Protein 8XY8 (pdb70)

Sequence (360 aa):
ATQDGIQRTVDAAIRPLMAKDGIHGMAVGIVAGGKAYVYNYGVASAETGKPVTRDTLFELGSISKTFTATLASYAQVSGNLSLSDTTGKYLPVLQGSQFGNVKLINLGTHTPGGLPLQVPDEIHDNDELMQYFKAWRPSCVPGACRTYTNPGIGTLGLITAKSMGEDFTPLMEQRMFPALGLKNSYIDVPEARIPDYAQGYKKDGAPIRMAPGVLSAEAYGVKSTAADMTRFMQANMNLLPLDAKLQRAIMQTHTGYFKAGVLTQDLIWEQYAYPVALKTLLAGNSSAMALKATPAVEIKPPLAPRQDVWINKTGSTNGFGAYVAFVPEKQLGIVMLANKNFPNDERVSVAYKILTALAG

Radius of gyration: 19.32 Å; Cα contacts (8 Å, |Δi|>4): 821; chains: 1; bounding box: 51×47×51 Å

Nearest PDB structures (foldseek):
  3ws1-assembly1_A  TM=9.868E-01  e=6.483E-46  Chromohalobacter sp. 560
  3wrt-assembly2_B  TM=9.860E-01  e=6.738E-45  Chromohalobacter sp. 560
  5ggw-assembly1_A  TM=9.717E-01  e=7.685E-43  Escherichia coli
  1fsw-assembly1_B  TM=9.750E-01  e=5.456E-42  Escherichia coli K-12
  6t35-assembly1_A  TM=9.739E-01  e=4.893E-42  Escherichia coli K-12

Foldseek 3Di:
DLLVVLCVLLCVLVVVVCVVQVFQKKWKWKFFPLDIDIDIDHALEPVVRHGQDQQAKFFQFQVLLLLLLLLLLLCCLVVLDPQQAFLCVQPVLQVVAPSRRQGNQLLLQQQRQDDAAEDDPVQFEVVSVSVVSSVDDRPGDRLWWHAHHQVSLLSSQCSSQSSVVHGRQCCRQPPVCVLLPFPNKHLDQDPVSVVSHRWFAASVGDTDDFDDGRSCSSGGRMIGGSVRVSSVQSLLLLNDPGPPSSSSSSQQQQFFFKDFPQWTGGSQKIKHFPPDDLVSQCVCPDVCSHHDTTTIHTDVVTHHRDQRIWIKDWRDDSGKTWIWTARSVRSIIMIMITRYNDDPSSVSVSRNSSRVVSSD

InterPro domains:
  IPR001466 Beta-lactamase-related [PF00144] (37-384)
  IPR001586 Beta-lactamase, class-C active site [PS00336] (85-92)
  IPR012338 Beta-lactamase/transpeptidase-like [G3DSA:3.40.710.10] (28-388)
  IPR012338 Beta-lactamase/transpeptidase-like [SSF56601] (29-385)
  IPR050491 Beta-lactamase AmpC-like [PTHR46825] (18-382)
  IPR058136 Beta-lactamase AmpC [NF033085] (31-385)

Secondary structure (DSSP, 8-state):
-HHHHHHHHHHHHHHHHHHHHT--EEEEEEEETTEEEEEEEEBS-TTT-PBP-TT-BEE-GGGHHHHHHHHHHHHHHTTS--TTSBGGGT-GGGTTSSGGG-BHHHHTTT-SS---SS--TT--SHHHHHHHHHH---SS-TTSEE---HHHHHHHHHHHHHHTTS-HHHHIIIIIHHHHT-SS-BSS--GGGGGGBPPEE-TTS-EE-PPP-TTHHHHT--EE-HHHHHHHHHHTTT-S---HHHHHHHHGGG-EEEEETTEEE-SS-EEEESS--HHHHHHHTSHHHHHS-EE-EEEEEEE---SSEEEEEEEE-SS-EEEEEEEGGGTEEEEEEESS---HHHHHHHHHHHHHHHH-

Solvent-accessible surface area: 14250 Å² total; per-residue (Å²): 114,92,83,92,32,12,69,166,21,0,20,67,14,0,150,74,6,19,89,150,19,45,8,66,0,0,2,0,0,0,0,17,70,18,132,48,20,34,12,56,23,45,39,5,16,46,114,115,36,94,78,9,64,154,66,7,0,1,2,0,0,17,0,0,0,0,0,1,0,0,2,0,4,50,0,62,33,46,66,54,12,42,25,74,24,42,0,2,129,31,9,80,83,0,111,83,18,75,0,0,98,9,98,0,28,12,0,0,0,0,0,0,0,6,15,54,71,102,23,35,125,129,14,138,72,64,105,74,0,14,106,60,0,110,80,22,171,52,96,40,96,66,17,43,8,3,17,26,0,5,0,0,0,0,0,0,0,22,0,0,3,122,23,26,72,64,108,8,31,43,1,0,52,132,131,5,2,76,46,1,24,5,172,34,5,35,16,94,25,57,157,91,39,100,78,40,27,0,28,0,5,85,166,124,43,35,74,45,99,34,76,119,46,23,9,10,14,17,0,51,0,1,14,0,1,3,14,10,0,4,83,1,0,21,4,0,5,82,69,21,131,37,77,58,78,2,44,117,0,1,32,71,0,3,14,0,32,4,95,1,55,70,1,16,0,0,1,0,0,10,3,6,64,40,118,14,56,58,175,46,0,48,49,1,17,34,82,59,22,35,124,131,66,16,110,6,105,88,45,168,113,67,64,66,55,79,89,56,0,4,0,0,4,19,2,40,19,100,1,0,0,1,0,0,0,0,0,4,75,78,62,6,0,0,0,0,0,0,0,41,43,1,77,49,80,38,0,0,38,20,0,54,130,0,3,69,53,44,37,106

B-factor: mean 30.36, std 9.68, range [6.82, 77.45]

Organism: Paraburkholderia xenovorans (strain LB400) (NCBI:txid266265)

Structure (mmCIF, N/CA/C/O backbone):
data_8XY8
#
_entry.id   8XY8
#
_cell.length_a   84.940
_cell.length_b   84.940
_cell.length_c   120.600
_cell.angle_alpha   90.00
_cell.angle_beta   90.00
_cell.angle_gamma   90.00
#
_symmetry.space_group_name_H-M   'P 41 21 2'
#
loop_
_entity.id
_entity.type
_entity.pdbx_description
1 polymer Beta-lactamase
2 water water
#
loop_
_atom_site.group_PDB
_atom_site.id
_atom_site.type_symbol
_atom_site.label_atom_id
_atom_site.label_alt_id
_atom_site.label_comp_id
_atom_site.label_asym_id
_atom_site.label_entity_id
_atom_site.label_seq_id
_atom_site.pdbx_PDB_ins_code
_atom_site.Cartn_x
_atom_site.Cartn_y
_atom_site.Cartn_z
_atom_site.occupancy
_atom_site.B_iso_or_equiv
_atom_site.auth_seq_id
_atom_site.auth_comp_id
_atom_site.auth_asym_id
_atom_site.auth_atom_id
_atom_site.pdbx_PDB_model_num
ATOM 1 N N . ALA A 1 28 ? 14.006 35.506 -1.639 1.00 41.12 3 ALA A N 1
ATOM 2 C CA . ALA A 1 28 ? 13.724 36.954 -1.967 1.00 42.61 3 ALA A CA 1
ATOM 3 C C . ALA A 1 28 ? 12.371 37.088 -2.690 1.00 44.72 3 ALA A C 1
ATOM 4 O O . ALA A 1 28 ? 11.498 37.841 -2.203 1.00 43.09 3 ALA A O 1
ATOM 6 N N . THR A 1 29 ? 12.199 36.398 -3.824 1.00 45.14 4 THR A N 1
ATOM 7 C CA . THR A 1 29 ? 10.881 36.192 -4.486 1.00 43.10 4 THR A CA 1
ATOM 8 C C . THR A 1 29 ? 9.923 35.534 -3.485 1.00 40.67 4 THR A C 1
ATOM 9 O O . THR A 1 29 ? 8.778 35.994 -3.378 1.00 39.22 4 THR A O 1
ATOM 13 N N . GLN A 1 30 ? 10.396 34.478 -2.814 1.00 40.10 5 GLN A N 1
ATOM 14 C CA . GLN A 1 30 ? 9.672 33.699 -1.772 1.00 41.52 5 GLN A CA 1
ATOM 15 C C . GLN A 1 30 ? 9.280 34.614 -0.608 1.00 42.62 5 GLN A C 1
ATOM 16 O O . GLN A 1 30 ? 8.159 34.426 -0.069 1.00 41.38 5 GLN A O 1
ATOM 22 N N . ASP A 1 31 ? 10.172 35.546 -0.240 1.00 41.67 6 ASP A N 1
ATOM 23 C CA . ASP A 1 31 ? 10.016 36.471 0.918 1.00 39.97 6 ASP A CA 1
ATOM 24 C C . ASP A 1 31 ? 8.921 37.502 0.613 1.00 37.88 6 ASP A C 1
ATOM 25 O O . ASP A 1 31 ? 8.106 37.763 1.524 1.00 39.85 6 ASP A O 1
ATOM 30 N N . GLY A 1 32 ? 8.884 38.043 -0.611 1.00 34.45 7 GLY A N 1
ATOM 31 C CA . GLY A 1 32 ? 7.849 38.987 -1.087 1.00 33.09 7 GLY A CA 1
ATOM 32 C C . GLY A 1 32 ? 6.455 38.367 -1.116 1.00 31.67 7 GLY A C 1
ATOM 33 O O . GLY A 1 32 ? 5.510 39.031 -0.664 1.00 36.73 7 GLY A O 1
ATOM 34 N N . ILE A 1 33 ? 6.331 37.138 -1.621 1.00 27.56 8 ILE A N 1
ATOM 35 C CA . ILE A 1 33 ? 5.087 36.311 -1.589 1.00 25.72 8 ILE A CA 1
ATOM 36 C C . ILE A 1 33 ? 4.706 36.006 -0.130 1.00 26.44 8 ILE A C 1
ATOM 37 O O . ILE A 1 33 ? 3.535 36.185 0.236 1.00 24.43 8 ILE A O 1
ATOM 42 N N . GLN A 1 34 ? 5.650 35.563 0.694 1.00 29.38 9 GLN A N 1
ATOM 43 C CA . GLN A 1 34 ? 5.355 35.238 2.112 1.00 31.96 9 GLN A CA 1
ATOM 44 C C . GLN A 1 34 ? 4.698 36.453 2.777 1.00 33.12 9 GLN A C 1
ATOM 45 O O . GLN A 1 34 ? 3.697 36.235 3.485 1.00 33.11 9 GLN A O 1
ATOM 51 N N . ARG A 1 35 ? 5.203 37.670 2.533 1.00 35.61 10 ARG A N 1
ATOM 52 C CA . ARG A 1 35 ? 4.740 38.915 3.223 1.00 40.34 10 ARG A CA 1
ATOM 53 C C . ARG A 1 35 ? 3.253 39.146 2.903 1.00 37.06 10 ARG A C 1
ATOM 54 O O . ARG A 1 35 ? 2.505 39.486 3.827 1.00 39.03 10 ARG A O 1
ATOM 62 N N . THR A 1 36 ? 2.835 38.951 1.649 1.00 35.43 11 THR A N 1
ATOM 63 C CA . THR A 1 36 ? 1.416 39.044 1.213 1.00 33.15 11 THR A CA 1
ATOM 64 C C . THR A 1 36 ? 0.600 37.955 1.913 1.00 30.18 11 THR A C 1
ATOM 65 O O . THR A 1 36 ? -0.425 38.297 2.541 1.00 30.35 11 THR A O 1
ATOM 69 N N . VAL A 1 37 ? 1.045 36.698 1.806 1.00 28.40 12 VAL A N 1
ATOM 70 C CA . VAL A 1 37 ? 0.312 35.498 2.317 1.00 26.78 12 VAL A CA 1
ATOM 71 C C . VAL A 1 37 ? 0.169 35.618 3.837 1.00 25.30 12 VAL A C 1
ATOM 72 O O . VAL A 1 37 ? -0.966 35.531 4.303 1.00 26.93 12 VAL A O 1
ATOM 76 N N . ASP A 1 38 ? 1.242 35.904 4.572 1.00 25.83 13 ASP A N 1
ATOM 77 C CA . ASP A 1 38 ? 1.181 36.128 6.047 1.00 26.61 13 ASP A CA 1
ATOM 78 C C . ASP A 1 38 ? 0.077 37.134 6.377 1.00 26.86 13 ASP A C 1
ATOM 79 O O . ASP A 1 38 ? -0.726 36.842 7.295 1.00 28.39 13 ASP A O 1
ATOM 84 N N . ALA A 1 39 ? 0.023 38.250 5.641 1.00 26.18 14 ALA A N 1
ATOM 85 C CA . ALA A 1 39 ? -0.772 39.453 5.980 1.00 26.56 14 ALA A CA 1
ATOM 86 C C . ALA A 1 39 ? -2.272 39.173 5.834 1.00 27.02 14 ALA A C 1
ATOM 87 O O . ALA A 1 39 ? -3.066 39.882 6.496 1.00 28.94 14 ALA A O 1
ATOM 89 N N . ALA A 1 40 ? -2.651 38.167 5.039 1.00 27.97 15 ALA A N 1
ATOM 90 C CA . ALA A 1 40 ? -4.045 37.659 4.921 1.00 27.28 15 ALA A CA 1
ATOM 91 C C . ALA A 1 40 ? -4.311 36.567 5.971 1.00 26.50 15 ALA A C 1
ATOM 92 O O . ALA A 1 40 ? -5.416 36.547 6.558 1.00 26.29 15 ALA A O 1
ATOM 94 N N . ILE A 1 41 ? -3.345 35.677 6.200 1.00 26.24 16 ILE A N 1
ATOM 95 C CA . ILE A 1 41 ? -3.583 34.389 6.916 1.00 26.53 16 ILE A CA 1
ATOM 96 C C . ILE A 1 41 ? -3.541 34.599 8.433 1.00 27.87 16 ILE A C 1
ATOM 97 O O . ILE A 1 41 ? -4.444 34.086 9.103 1.00 29.95 16 ILE A O 1
ATOM 102 N N . ARG A 1 42 ? -2.530 35.276 8.974 1.00 29.80 17 ARG A N 1
ATOM 103 C CA . ARG A 1 42 ? -2.427 35.437 10.450 1.00 32.08 17 ARG A CA 1
ATOM 104 C C . ARG A 1 42 ? -3.757 35.976 10.956 1.00 30.47 17 ARG A C 1
ATOM 105 O O . ARG A 1 42 ? -4.344 35.369 11.852 1.00 34.16 17 ARG A O 1
ATOM 113 N N . PRO A 1 43 ? -4.282 37.092 10.389 1.00 29.58 18 PRO A N 1
ATOM 114 C CA . PRO A 1 43 ? -5.519 37.705 10.884 1.00 29.51 18 PRO A CA 1
ATOM 115 C C . PRO A 1 43 ? -6.744 36.783 10.760 1.00 29.38 18 PRO A C 1
ATOM 116 O O . PRO A 1 43 ? -7.504 36.714 11.699 1.00 30.93 18 PRO A O 1
ATOM 120 N N . LEU A 1 44 ? -6.876 36.078 9.630 1.00 27.57 19 LEU A N 1
ATOM 121 C CA . LEU A 1 44 ? -7.927 35.057 9.368 1.00 25.78 19 LEU A CA 1
ATOM 122 C C . LEU A 1 44 ? -7.955 34.011 10.487 1.00 26.43 19 LEU A C 1
ATOM 123 O O . LEU A 1 44 ? -9.061 33.696 10.998 1.00 26.46 19 LEU A O 1
ATOM 128 N N . MET A 1 45 ? -6.792 33.465 10.835 1.00 26.78 20 MET A N 1
ATOM 129 C CA . MET A 1 45 ? -6.682 32.391 11.858 1.00 28.20 20 MET A CA 1
ATOM 130 C C . MET A 1 45 ? -7.002 32.958 13.247 1.00 28.72 20 MET A C 1
ATOM 131 O O . MET A 1 45 ? -7.726 32.286 13.986 1.00 28.42 20 MET A O 1
ATOM 136 N N . ALA A 1 46 ? -6.494 34.145 13.585 1.00 31.11 21 ALA A N 1
ATOM 137 C CA . ALA A 1 46 ? -6.783 34.823 14.872 1.00 33.27 21 ALA A CA 1
ATOM 138 C C . ALA A 1 46 ? -8.302 35.030 14.993 1.00 33.96 21 ALA A C 1
ATOM 139 O O . ALA A 1 46 ? -8.871 34.684 16.053 1.00 35.75 21 ALA A O 1
ATOM 141 N N . LYS A 1 47 ? -8.942 35.499 13.916 1.00 34.52 22 LYS A N 1
ATOM 142 C CA . LYS A 1 47 ? -10.380 35.878 13.892 1.00 34.37 22 LYS A CA 1
ATOM 143 C C . LYS A 1 47 ? -11.265 34.641 14.053 1.00 33.74 22 LYS A C 1
ATOM 144 O O . LYS A 1 47 ? -12.258 34.739 14.787 1.00 36.46 22 LYS A O 1
ATOM 150 N N . ASP A 1 48 ? -10.950 33.542 13.365 1.00 30.95 23 ASP A N 1
ATOM 151 C CA . ASP A 1 48 ? -11.834 32.349 13.315 1.00 30.80 23 ASP A CA 1
ATOM 152 C C . ASP A 1 48 ? -11.341 31.263 14.278 1.00 31.16 23 ASP A C 1
ATOM 153 O O . ASP A 1 48 ? -11.981 30.197 14.308 1.00 34.45 23 ASP A O 1
ATOM 158 N N . GLY A 1 49 ? -10.273 31.517 15.048 1.00 29.78 24 GLY A N 1
ATOM 159 C CA . GLY A 1 49 ? -9.636 30.509 15.922 1.00 27.52 24 GLY A CA 1
ATOM 160 C C . GLY A 1 49 ? -9.349 29.212 15.180 1.00 24.69 24 GLY A C 1
ATOM 161 O O . GLY A 1 49 ? -9.768 28.156 15.678 1.00 21.86 24 GLY A O 1
ATOM 162 N N . ILE A 1 50 ? -8.703 29.309 14.007 1.00 23.92 25 ILE A N 1
ATOM 163 C CA . ILE A 1 50 ? -8.151 28.165 13.213 1.00 23.65 25 ILE A CA 1
ATOM 164 C C . ILE A 1 50 ? -6.787 27.820 13.825 1.00 23.78 25 ILE A C 1
ATOM 165 O O . ILE A 1 50 ? -5.946 28.723 13.928 1.00 23.45 25 ILE A O 1
ATOM 170 N N . HIS A 1 51 ? -6.576 26.567 14.225 1.00 23.88 26 HIS A N 1
ATOM 171 C CA . HIS A 1 51 ? -5.348 26.131 14.937 1.00 23.87 26 HIS A CA 1
ATOM 172 C C . HIS A 1 51 ? -4.168 26.057 13.965 1.00 23.36 26 HIS A C 1
ATOM 173 O O . HIS A 1 51 ? -3.079 26.573 14.304 1.00 23.82 26 HIS A O 1
ATOM 180 N N . GLY A 1 52 ? -4.390 25.467 12.790 1.00 22.42 27 GLY A N 1
ATOM 181 C CA . GLY A 1 52 ? -3.330 25.188 11.809 1.00 21.52 27 GLY A CA 1
ATOM 182 C C . GLY A 1 52 ? -3.804 25.389 10.390 1.00 20.78 27 GLY A C 1
ATOM 183 O O . GLY A 1 52 ? -4.930 24.992 10.050 1.00 19.79 27 GLY A O 1
ATOM 184 N N . MET A 1 53 ? -2.952 25.978 9.571 1.00 22.24 28 MET A N 1
ATOM 185 C CA . MET A 1 53 ? -3.204 26.139 8.124 1.00 22.95 28 MET A CA 1
ATOM 186 C C . MET A 1 53 ? -1.910 25.812 7.400 1.00 23.34 28 MET A C 1
ATOM 187 O O . MET A 1 53 ? -0.833 26.107 7.960 1.00 25.41 28 MET A O 1
ATOM 192 N N . ALA A 1 54 ? -2.034 25.187 6.233 1.00 22.95 29 ALA A N 1
ATOM 193 C CA . ALA A 1 54 ? -0.968 25.033 5.224 1.00 22.16 29 ALA A CA 1
ATOM 194 C C . ALA A 1 54 ? -1.456 25.705 3.941 1.00 22.03 29 ALA A C 1
ATOM 195 O O . ALA A 1 54 ? -2.550 25.342 3.436 1.00 20.51 29 ALA A O 1
ATOM 197 N N . VAL A 1 55 ? -0.697 26.672 3.444 1.00 21.27 30 VAL A N 1
ATOM 198 C CA . VAL A 1 55 ? -1.083 27.429 2.227 1.00 21.46 30 VAL A CA 1
ATOM 199 C C . VAL A 1 55 ? -0.029 27.161 1.158 1.00 22.72 30 VAL A C 1
ATOM 200 O O . VAL A 1 55 ? 1.143 27.468 1.411 1.00 23.55 30 VAL A O 1
ATOM 204 N N . GLY A 1 56 ? -0.445 26.558 0.040 1.00 23.96 31 GLY A N 1
ATOM 205 C CA . GLY A 1 56 ? 0.369 26.366 -1.173 1.00 23.76 31 GLY A CA 1
ATOM 206 C C . GLY A 1 56 ? 0.117 27.469 -2.185 1.00 23.88 31 GLY A C 1
ATOM 207 O O . GLY A 1 56 ? -1.050 27.697 -2.569 1.00 22.31 31 GLY A O 1
ATOM 208 N N . ILE A 1 57 ? 1.179 28.148 -2.594 1.00 25.02 32 ILE A N 1
ATOM 209 C CA . ILE A 1 57 ? 1.137 29.175 -3.670 1.00 25.50 32 ILE A CA 1
ATOM 210 C C . ILE A 1 57 ? 1.905 28.629 -4.869 1.00 25.58 32 ILE A C 1
ATOM 211 O O . ILE A 1 57 ? 2.979 28.020 -4.656 1.00 27.35 32 ILE A O 1
ATOM 216 N N . VAL A 1 58 ? 1.363 28.837 -6.066 1.00 23.45 33 VAL A N 1
ATOM 217 C CA . VAL A 1 58 ? 2.103 28.715 -7.346 1.00 23.07 33 VAL A CA 1
ATOM 218 C C . VAL A 1 58 ? 2.187 30.119 -7.941 1.00 22.86 33 VAL A C 1
ATOM 219 O O . VAL A 1 58 ? 1.132 30.745 -8.119 1.00 21.21 33 VAL A O 1
ATOM 223 N N . ALA A 1 59 ? 3.408 30.607 -8.166 1.00 23.54 34 ALA A N 1
ATOM 224 C CA . ALA A 1 59 ? 3.692 31.947 -8.726 1.00 24.09 34 ALA A CA 1
ATOM 225 C C . ALA A 1 59 ? 4.864 31.798 -9.688 1.00 24.59 34 ALA A C 1
ATOM 226 O O . ALA A 1 59 ? 5.871 31.187 -9.296 1.00 25.01 34 ALA A O 1
ATOM 228 N N . GLY A 1 60 ? 4.702 32.292 -10.917 1.00 25.24 35 GLY A N 1
ATOM 229 C CA . GLY A 1 60 ? 5.634 32.041 -12.029 1.00 24.11 35 GLY A CA 1
ATOM 230 C C . GLY A 1 60 ? 5.904 30.563 -12.190 1.00 24.13 35 GLY A C 1
ATOM 231 O O . GLY A 1 60 ? 7.034 30.227 -12.566 1.00 25.58 35 GLY A O 1
ATOM 232 N N . GLY A 1 61 ? 4.904 29.725 -11.893 1.00 24.92 36 GLY A N 1
ATOM 233 C CA . GLY A 1 61 ? 4.941 28.255 -12.031 1.00 25.66 36 GLY A CA 1
ATOM 234 C C . GLY A 1 61 ? 5.674 27.548 -10.899 1.00 27.29 36 GLY A C 1
ATOM 235 O O . GLY A 1 61 ? 5.632 26.304 -10.893 1.00 26.91 36 GLY A O 1
ATOM 236 N N . LYS A 1 62 ? 6.346 28.279 -9.994 1.00 29.19 37 LYS A N 1
ATOM 237 C CA . LYS A 1 62 ? 7.094 27.688 -8.845 1.00 31.79 37 LYS A CA 1
ATOM 238 C C . LYS A 1 62 ? 6.128 27.417 -7.689 1.00 27.73 37 LYS A C 1
ATOM 239 O O . LYS A 1 62 ? 5.171 28.175 -7.518 1.00 25.87 37 LYS A O 1
ATOM 245 N N . ALA A 1 63 ? 6.394 26.360 -6.930 1.00 25.44 38 ALA A N 1
ATOM 246 C CA . ALA A 1 63 ? 5.656 25.990 -5.705 1.00 24.06 38 ALA A CA 1
ATOM 247 C C . ALA A 1 63 ? 6.341 26.614 -4.484 1.00 23.35 38 ALA A C 1
ATOM 248 O O . ALA A 1 63 ? 7.551 26.365 -4.256 1.00 21.74 38 ALA A O 1
ATOM 250 N N . TYR A 1 64 ? 5.597 27.405 -3.725 1.00 21.79 39 TYR A N 1
ATOM 251 C CA . TYR A 1 64 ? 5.994 27.829 -2.365 1.00 22.67 39 TYR A CA 1
ATOM 252 C C . TYR A 1 64 ? 4.921 27.318 -1.426 1.00 22.03 39 TYR A C 1
ATOM 253 O O . TYR A 1 64 ? 3.757 27.257 -1.851 1.00 25.53 39 TYR A O 1
ATOM 262 N N . VAL A 1 65 ? 5.316 26.961 -0.213 1.00 20.62 40 VAL A N 1
ATOM 263 C CA . VAL A 1 65 ? 4.416 26.424 0.839 1.00 19.46 40 VAL A CA 1
ATOM 264 C C . VAL A 1 65 ? 4.704 27.189 2.119 1.00 19.54 40 VAL A C 1
ATOM 265 O O . VAL A 1 65 ? 5.884 27.297 2.477 1.00 18.96 40 VAL A O 1
ATOM 269 N N . TYR A 1 66 ? 3.652 27.688 2.761 1.00 20.56 41 TYR A N 1
ATOM 270 C CA . TYR A 1 66 ? 3.715 28.485 4.011 1.00 21.30 41 TYR A CA 1
ATOM 271 C C . TYR A 1 66 ? 2.841 27.784 5.040 1.00 20.71 41 TYR A C 1
ATOM 272 O O . TYR A 1 66 ? 1.673 27.505 4.728 1.00 22.16 41 TYR A O 1
ATOM 281 N N . ASN A 1 67 ? 3.406 27.477 6.200 1.00 21.03 42 ASN A N 1
ATOM 282 C CA . ASN A 1 67 ? 2.705 26.744 7.287 1.00 21.87 42 ASN A CA 1
ATOM 283 C C . ASN A 1 67 ? 2.511 27.687 8.472 1.00 21.31 42 ASN A C 1
ATOM 284 O O . ASN A 1 67 ? 3.426 28.495 8.747 1.00 19.56 42 ASN A O 1
ATOM 289 N N . TYR A 1 68 ? 1.374 27.531 9.158 1.00 22.10 43 TYR A N 1
ATOM 290 C CA . TYR A 1 68 ? 0.912 28.371 10.294 1.00 21.39 43 TYR A CA 1
ATOM 291 C C . TYR A 1 68 ? 0.351 27.496 11.425 1.00 20.21 43 TYR A C 1
ATOM 292 O O . TYR A 1 68 ? -0.348 26.511 11.135 1.00 19.03 43 TYR A O 1
ATOM 301 N N . GLY A 1 69 ? 0.646 27.863 12.676 1.00 19.69 44 GLY A N 1
ATOM 302 C CA . GLY A 1 69 ? 0.026 27.292 13.887 1.00 20.24 44 GLY A CA 1
ATOM 303 C C . GLY A 1 69 ? 0.286 25.802 14.047 1.00 21.23 44 GLY A C 1
ATOM 304 O O . GLY A 1 69 ? 1.360 25.333 13.601 1.00 20.81 44 GLY A O 1
ATOM 305 N N . VAL A 1 70 ? -0.670 25.079 14.645 1.00 21.23 45 VAL A N 1
ATOM 306 C CA . VAL A 1 70 ? -0.474 23.694 15.177 1.00 21.80 45 VAL A CA 1
ATOM 307 C C . VAL A 1 70 ? -1.417 22.727 14.457 1.00 22.31 45 VAL A C 1
ATOM 308 O O . VAL A 1 70 ? -2.582 23.095 14.235 1.00 20.89 45 VAL A O 1
ATOM 312 N N . ALA A 1 71 ? -0.898 21.547 14.098 1.00 22.71 46 ALA A N 1
ATOM 313 C CA . ALA A 1 71 ? -1.659 20.377 13.610 1.00 22.72 46 ALA A CA 1
ATOM 314 C C . ALA A 1 71 ? -2.671 19.927 14.673 1.00 23.47 46 ALA A C 1
ATOM 315 O O . ALA A 1 71 ? -3.769 19.470 14.295 1.00 21.11 46 ALA A O 1
ATOM 317 N N . SER A 1 72 ? -2.287 20.037 15.949 1.00 24.73 47 SER A N 1
ATOM 318 C CA . SER A 1 72 ? -3.062 19.607 17.138 1.00 25.12 47 SER A CA 1
ATOM 319 C C . SER A 1 72 ? -2.840 20.627 18.248 1.00 25.64 47 SER A C 1
ATOM 320 O O . SER A 1 72 ? -1.674 20.821 18.621 1.00 28.29 47 SER A O 1
ATOM 323 N N . ALA A 1 73 ? -3.901 21.230 18.780 1.00 26.41 48 ALA A N 1
ATOM 324 C CA . ALA A 1 73 ? -3.808 22.209 19.893 1.00 28.10 48 ALA A CA 1
ATOM 325 C C . ALA A 1 73 ? -3.422 21.490 21.198 1.00 29.21 48 ALA A C 1
ATOM 326 O O . ALA A 1 73 ? -2.791 22.142 22.056 1.00 29.46 48 ALA A O 1
ATOM 328 N N . GLU A 1 74 ? -3.771 20.203 21.321 1.00 29.08 49 GLU A N 1
ATOM 329 C CA . GLU A 1 74 ? -3.657 19.402 22.568 1.00 31.61 49 GLU A CA 1
ATOM 330 C C . GLU A 1 74 ? -2.173 19.119 22.839 1.00 31.20 49 GLU A C 1
ATOM 331 O O . GLU A 1 74 ? -1.760 19.258 24.017 1.00 30.24 49 GLU A O 1
ATOM 337 N N . THR A 1 75 ? -1.395 18.787 21.797 1.00 29.94 50 THR A N 1
ATOM 338 C CA . THR A 1 75 ? 0.058 18.451 21.906 1.00 30.33 50 THR A CA 1
ATOM 339 C C . THR A 1 75 ? 0.969 19.609 21.462 1.00 28.77 50 THR A C 1
ATOM 340 O O . THR A 1 75 ? 2.121 19.654 21.936 1.00 29.35 50 THR A O 1
ATOM 344 N N . GLY A 1 76 ? 0.499 20.495 20.584 1.00 26.52 51 GLY A N 1
ATOM 345 C CA . GLY A 1 76 ? 1.306 21.594 20.030 1.00 25.68 51 GLY A CA 1
ATOM 346 C C . GLY A 1 76 ? 2.161 21.130 18.862 1.00 24.94 51 GLY A C 1
ATOM 347 O O . GLY A 1 76 ? 3.124 21.843 18.515 1.00 23.49 51 GLY A O 1
ATOM 348 N N . LYS A 1 77 ? 1.846 19.985 18.258 1.00 23.86 52 LYS A N 1
ATOM 349 C CA . LYS A 1 77 ? 2.586 19.568 17.046 1.00 27.81 52 LYS A CA 1
ATOM 350 C C . LYS A 1 77 ? 2.361 20.664 16.001 1.00 25.24 52 LYS A C 1
ATOM 351 O O . LYS A 1 77 ? 1.228 21.019 15.688 1.00 23.86 52 LYS A O 1
ATOM 357 N N . PRO A 1 78 ? 3.426 21.310 15.492 1.00 24.65 53 PRO A N 1
ATOM 358 C CA . PRO A 1 78 ? 3.256 22.347 14.480 1.00 26.03 53 PRO A CA 1
ATOM 359 C C . PRO A 1 78 ? 2.838 21.747 13.129 1.00 25.50 53 PRO A C 1
ATOM 360 O O . PRO A 1 78 ? 3.095 20.593 12.870 1.00 23.95 53 PRO A O 1
ATOM 364 N N . VAL A 1 79 ? 2.193 22.560 12.299 1.00 26.67 54 VAL A N 1
ATOM 365 C CA . VAL A 1 79 ? 1.907 22.205 10.882 1.00 27.10 54 VAL A CA 1
ATOM 366 C C . VAL A 1 79 ? 3.254 22.197 10.165 1.00 28.60 54 VAL A C 1
ATOM 367 O O . VAL A 1 79 ? 3.974 23.209 10.262 1.00 29.58 54 VAL A O 1
ATOM 371 N N . THR A 1 80 ? 3.596 21.090 9.513 1.00 30.22 55 THR A N 1
ATOM 372 C CA . THR A 1 80 ? 4.863 20.955 8.751 1.00 32.64 55 THR A CA 1
ATOM 373 C C . THR A 1 80 ? 4.575 20.544 7.312 1.00 31.71 55 THR A C 1
ATOM 374 O O . THR A 1 80 ? 3.401 20.305 6.976 1.00 29.31 55 THR A O 1
ATOM 378 N N . ARG A 1 81 ? 5.647 20.445 6.531 1.00 36.00 56 ARG A N 1
ATOM 379 C CA . ARG A 1 81 ? 5.653 19.996 5.119 1.00 39.98 56 ARG A CA 1
ATOM 380 C C . ARG A 1 81 ? 4.823 18.718 4.985 1.00 37.66 56 ARG A C 1
ATOM 381 O O . ARG A 1 81 ? 4.192 18.560 3.934 1.00 33.99 56 ARG A O 1
ATOM 389 N N . ASP A 1 82 ? 4.812 17.859 6.015 1.00 37.96 57 ASP A N 1
ATOM 390 C CA . ASP A 1 82 ? 4.269 16.474 5.937 1.00 36.69 57 ASP A CA 1
ATOM 391 C C . ASP A 1 82 ? 2.872 16.370 6.569 1.00 33.68 57 ASP A C 1
ATOM 392 O O . ASP A 1 82 ? 2.339 15.247 6.603 1.00 34.18 57 ASP A O 1
ATOM 397 N N . THR A 1 83 ? 2.278 17.479 7.016 1.00 30.67 58 THR A N 1
ATOM 398 C CA . THR A 1 83 ? 0.963 17.497 7.720 1.00 32.00 58 THR A CA 1
ATOM 399 C C . THR A 1 83 ? -0.192 17.291 6.721 1.00 31.11 58 THR A C 1
ATOM 400 O O . THR A 1 83 ? -0.278 18.024 5.718 1.00 29.15 58 THR A O 1
ATOM 404 N N . LEU A 1 84 ? -1.057 16.325 7.023 1.00 31.23 59 LEU A N 1
ATOM 405 C CA . LEU A 1 84 ? -2.205 15.895 6.187 1.00 30.94 59 LEU A CA 1
ATOM 406 C C . LEU A 1 84 ? -3.453 16.617 6.684 1.00 27.27 59 LEU A C 1
ATOM 407 O O . LEU A 1 84 ? -3.676 16.620 7.895 1.00 25.95 59 LEU A O 1
ATOM 412 N N . PHE A 1 85 ? -4.188 17.235 5.759 1.00 25.44 60 PHE A N 1
ATOM 413 C CA . PHE A 1 85 ? -5.509 17.875 5.969 1.00 24.12 60 PHE A CA 1
ATOM 414 C C . PHE A 1 85 ? -6.518 17.106 5.115 1.00 24.03 60 PHE A C 1
ATOM 415 O O . PHE A 1 85 ? -6.120 16.569 4.066 1.00 26.16 60 PHE A O 1
ATOM 423 N N . GLU A 1 86 ? -7.774 17.053 5.554 1.00 23.59 61 GLU A N 1
ATOM 424 C CA . GLU A 1 86 ? -8.909 16.494 4.770 1.00 23.54 61 GLU A CA 1
ATOM 425 C C . GLU A 1 86 ? -9.284 17.477 3.656 1.00 23.50 61 GLU A C 1
ATOM 426 O O . GLU A 1 86 ? -9.531 18.656 3.966 1.00 24.41 61 GLU A O 1
ATOM 432 N N . LEU A 1 87 ? -9.297 17.014 2.404 1.00 23.36 62 LEU A N 1
ATOM 433 C CA . LEU A 1 87 ? -9.601 17.861 1.217 1.00 22.79 62 LEU A CA 1
ATOM 434 C C . LEU A 1 87 ? -11.109 18.084 1.067 1.00 22.45 62 LEU A C 1
ATOM 435 O O . LEU A 1 87 ? -11.478 18.999 0.323 1.00 23.79 62 LEU A O 1
ATOM 440 N N . GLY A 1 88 ? -11.948 17.275 1.714 1.00 22.59 63 GLY A N 1
ATOM 441 C CA . GLY A 1 88 ? -13.413 17.274 1.489 1.00 22.60 63 GLY A CA 1
ATOM 442 C C . GLY A 1 88 ? -13.755 17.095 0.014 1.00 21.13 63 GLY A C 1
ATOM 443 O O . GLY A 1 88 ? -13.197 16.211 -0.625 1.00 20.28 63 GLY A O 1
ATOM 444 N N . SER A 1 89 ? -14.622 17.942 -0.529 1.00 22.11 64 SER A N 1
ATOM 445 C CA . SER A 1 89 ? -15.157 17.809 -1.907 1.00 22.45 64 SER A CA 1
ATOM 446 C C . SER A 1 89 ? -14.082 18.103 -2.959 1.00 21.81 64 SER A C 1
ATOM 447 O O . SER A 1 89 ? -14.335 17.836 -4.143 1.00 22.40 64 SER A O 1
ATOM 450 N N . ILE A 1 90 ? -12.898 18.552 -2.560 1.00 21.21 65 ILE A N 1
ATOM 451 C CA . ILE A 1 90 ? -11.778 18.730 -3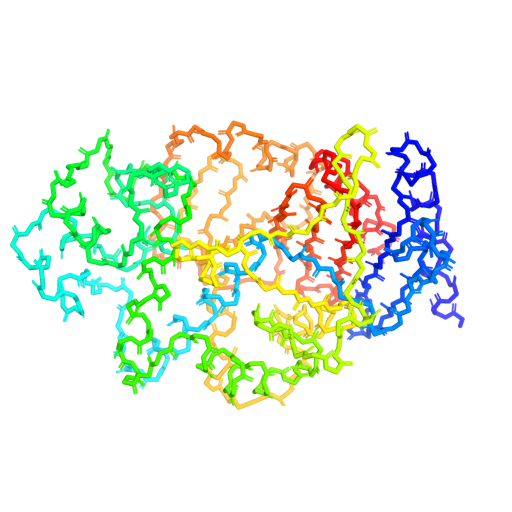.527 1.00 21.32 65 ILE A CA 1
ATOM 452 C C . ILE A 1 90 ? -11.385 17.333 -4.052 1.00 21.42 65 ILE A C 1
ATOM 453 O O . ILE A 1 90 ? -10.925 17.222 -5.211 1.00 20.69 65 ILE A O 1
ATOM 458 N N . SER A 1 91 ? -11.673 16.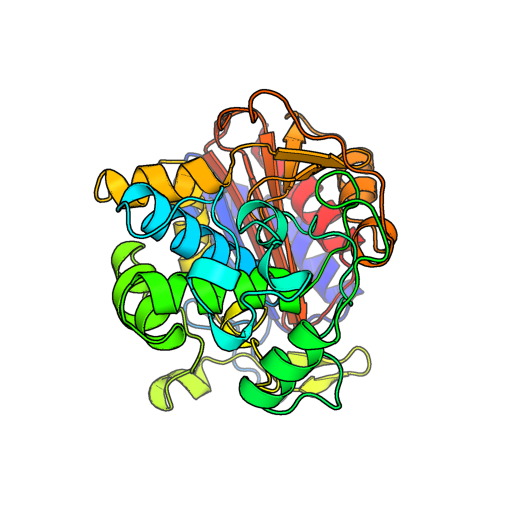282 -3.282 1.00 21.70 66 SER A N 1
ATOM 459 C CA . SER A 1 91 ? -11.471 14.868 -3.687 1.00 21.61 66 SER A CA 1
ATOM 460 C C . SER A 1 91 ? -12.117 14.633 -5.057 1.00 22.06 66 SER A C 1
ATOM 461 O O . SER A 1 91 ? -11.572 13.851 -5.856 1.00 24.09 66 SER A O 1
ATOM 464 N N . LYS A 1 92 ? -13.232 15.309 -5.329 1.00 22.74 67 LYS A N 1
ATOM 465 C CA . LYS A 1 92 ? -14.030 15.138 -6.575 1.00 22.24 67 LYS A CA 1
ATOM 466 C C . LYS A 1 92 ? -13.197 15.490 -7.814 1.00 20.89 67 LYS A C 1
ATOM 467 O O . LYS A 1 92 ? -13.455 14.886 -8.869 1.00 20.35 67 LYS A O 1
ATOM 473 N N . THR A 1 93 ? -12.224 16.396 -7.695 1.00 20.11 68 THR A N 1
ATOM 474 C CA . THR A 1 93 ? -11.336 16.787 -8.817 1.00 20.50 68 THR A CA 1
ATOM 475 C C . THR A 1 93 ? -10.427 15.609 -9.173 1.00 20.39 68 THR A C 1
ATOM 476 O O . THR A 1 93 ? -10.103 15.470 -10.363 1.00 20.35 68 THR A O 1
ATOM 480 N N . PHE A 1 94 ? -10.026 14.806 -8.184 1.00 20.17 69 PHE A N 1
ATOM 481 C CA . PHE A 1 94 ? -9.242 13.564 -8.406 1.00 20.30 69 PHE A CA 1
ATOM 482 C C . PHE A 1 94 ? -10.123 12.541 -9.123 1.00 20.37 69 PHE A C 1
ATOM 483 O O . PHE A 1 94 ? -9.670 11.936 -10.110 1.00 20.93 69 PHE A O 1
ATOM 491 N N . THR A 1 95 ? -11.357 12.372 -8.653 1.00 21.34 70 THR A N 1
ATOM 492 C CA . THR A 1 95 ? -12.377 11.494 -9.287 1.00 22.05 70 THR A CA 1
ATOM 493 C C . THR A 1 95 ? -12.579 11.970 -10.734 1.00 22.94 70 THR A C 1
ATOM 494 O O . THR A 1 95 ? -12.463 11.142 -11.664 1.00 24.74 70 THR A O 1
ATOM 498 N N . ALA A 1 96 ? -12.838 13.263 -10.931 1.00 22.51 71 ALA A N 1
ATOM 499 C CA . ALA A 1 96 ? -13.054 13.860 -12.266 1.00 22.61 71 ALA A CA 1
ATOM 500 C C . ALA A 1 96 ? -11.843 13.552 -13.153 1.00 23.66 71 ALA A C 1
ATOM 501 O O . ALA A 1 96 ? -12.045 13.212 -14.331 1.00 24.41 71 ALA A O 1
ATOM 503 N N . THR A 1 97 ? -10.632 13.628 -12.590 1.00 23.77 72 THR A N 1
ATOM 504 C CA . THR A 1 97 ? -9.355 13.411 -13.314 1.00 23.58 72 THR A CA 1
ATOM 505 C C . THR A 1 97 ? -9.304 11.941 -13.767 1.00 24.30 72 THR A C 1
ATOM 506 O O . THR A 1 97 ? -8.944 11.670 -14.931 1.00 24.07 72 THR A O 1
ATOM 510 N N . LEU A 1 98 ? -9.699 11.016 -12.893 1.00 24.03 73 LEU A N 1
ATOM 511 C CA . LEU A 1 98 ? -9.640 9.559 -13.172 1.00 23.83 73 LEU A CA 1
ATOM 512 C C . LEU A 1 98 ? -10.634 9.187 -14.280 1.00 24.39 73 LEU A C 1
ATOM 513 O O . LEU A 1 98 ? -10.263 8.387 -15.151 1.00 23.95 73 LEU A O 1
ATOM 518 N N . ALA A 1 99 ? -11.858 9.726 -14.230 1.00 25.88 74 ALA A N 1
ATOM 519 C CA . ALA A 1 99 ? -12.897 9.543 -15.270 1.00 26.05 74 ALA A CA 1
ATOM 520 C C . ALA A 1 99 ? -12.358 10.078 -16.598 1.00 25.88 74 ALA A C 1
ATOM 521 O O . ALA A 1 99 ? -12.455 9.359 -17.602 1.00 24.88 74 ALA A O 1
ATOM 523 N N . SER A 1 100 ? -11.777 11.279 -16.579 1.00 26.64 75 SER A N 1
ATOM 524 C CA . SER A 1 100 ? -11.189 11.935 -17.773 1.00 27.76 75 SER A CA 1
ATOM 525 C C . SER A 1 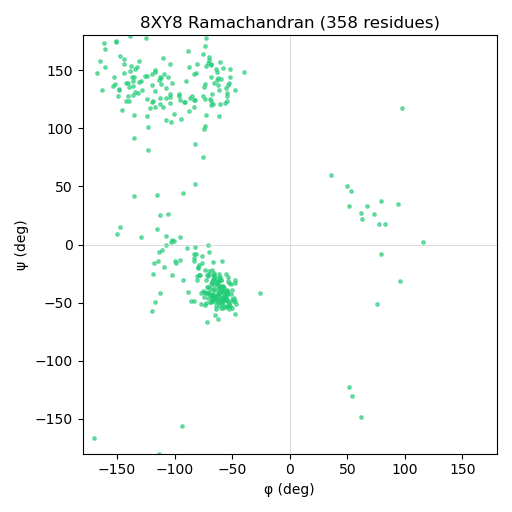100 ? -10.124 11.012 -18.374 1.00 30.16 75 SER A C 1
ATOM 526 O O . SER A 1 100 ? -10.139 10.819 -19.602 1.00 31.72 75 SER A O 1
ATOM 529 N N . TYR A 1 101 ? -9.244 10.454 -17.537 1.00 31.39 76 TYR A N 1
ATOM 530 C CA . TYR A 1 101 ? -8.159 9.532 -17.964 1.00 33.58 76 TYR A CA 1
ATOM 531 C C . TYR A 1 101 ? -8.762 8.310 -18.671 1.00 32.61 76 TYR A C 1
ATOM 532 O O . TYR A 1 101 ? -8.292 7.976 -19.777 1.00 31.45 76 TYR A O 1
ATOM 541 N N . ALA A 1 102 ? -9.764 7.674 -18.053 1.00 29.28 77 ALA A N 1
ATOM 542 C CA . ALA A 1 102 ? -10.465 6.489 -18.600 1.00 27.87 77 ALA A CA 1
ATOM 543 C C . ALA A 1 102 ? -11.102 6.843 -19.950 1.00 27.21 77 ALA A C 1
ATOM 544 O O . ALA A 1 102 ? -11.204 5.959 -20.786 1.00 25.81 77 ALA A O 1
ATOM 546 N N . GLN A 1 103 ? -11.513 8.094 -20.151 1.00 28.34 78 GLN A N 1
ATOM 547 C CA . GLN A 1 103 ? -12.120 8.567 -21.416 1.00 30.88 78 GLN A CA 1
ATOM 548 C C . GLN A 1 103 ? -11.030 8.570 -22.496 1.00 32.96 78 GLN A C 1
ATOM 549 O O . GLN A 1 103 ? -11.254 7.963 -23.577 1.00 31.62 78 GLN A O 1
ATOM 555 N N . VAL A 1 104 ? -9.876 9.168 -22.173 1.00 34.42 79 VAL A N 1
ATOM 556 C CA . VAL A 1 104 ? -8.716 9.410 -23.089 1.00 35.21 79 VAL A CA 1
ATOM 557 C C . VAL A 1 104 ? -8.090 8.070 -23.491 1.00 36.13 79 VAL A C 1
ATOM 558 O O . VAL A 1 104 ? -7.534 7.988 -24.606 1.00 37.65 79 VAL A O 1
ATOM 562 N N . SER A 1 105 ? -8.190 7.072 -22.605 1.00 36.68 80 SER A N 1
ATOM 563 C CA . SER A 1 105 ? -7.672 5.687 -22.755 1.00 36.75 80 SER A CA 1
ATOM 564 C C . SER A 1 105 ? -8.653 4.812 -23.557 1.00 36.95 80 SER A C 1
ATOM 565 O O . SER A 1 105 ? -8.257 3.682 -23.937 1.00 35.63 80 SER A O 1
ATOM 568 N N . GLY A 1 106 ? -9.882 5.298 -23.795 1.00 36.95 81 GLY A N 1
ATOM 569 C CA . GLY A 1 106 ? -10.949 4.559 -24.500 1.00 35.62 81 GLY A CA 1
ATOM 570 C C . GLY A 1 106 ? -11.544 3.451 -23.642 1.00 36.16 81 GLY A C 1
ATOM 571 O O . GLY A 1 106 ? -12.047 2.475 -24.220 1.00 38.99 81 GLY A O 1
ATOM 572 N N . ASN A 1 107 ? -11.481 3.585 -22.313 1.00 34.93 82 ASN A N 1
ATOM 573 C CA . ASN A 1 107 ? -12.116 2.663 -21.333 1.00 34.86 82 ASN A CA 1
ATOM 574 C C . ASN A 1 107 ? -13.612 2.962 -21.238 1.00 35.56 82 ASN A C 1
ATOM 575 O O . ASN A 1 107 ? -14.379 2.051 -20.840 1.00 32.72 82 ASN A O 1
ATOM 580 N N . LEU A 1 108 ? -13.988 4.213 -21.538 1.00 36.93 83 LEU A N 1
ATOM 581 C CA . LEU A 1 108 ? -15.388 4.712 -21.532 1.00 34.63 83 LEU A CA 1
ATOM 582 C C . LEU A 1 108 ? -15.484 5.990 -22.365 1.00 32.36 83 LEU A C 1
ATOM 583 O O . LEU A 1 108 ? -14.446 6.534 -22.767 1.00 32.42 83 LEU A O 1
ATOM 588 N N . SER A 1 109 ? -16.717 6.400 -22.643 1.00 31.83 84 SER A N 1
ATOM 589 C CA . SER A 1 109 ? -17.107 7.737 -23.157 1.00 31.11 84 SER A CA 1
ATOM 590 C C . SER A 1 109 ? -18.008 8.415 -22.110 1.00 29.37 84 SER A C 1
ATOM 591 O O . SER A 1 109 ? -18.738 7.689 -21.394 1.00 26.99 84 SER A O 1
ATOM 594 N N . LEU A 1 110 ? -17.970 9.744 -21.999 1.00 28.41 85 LEU A N 1
ATOM 595 C CA . LEU A 1 110 ? -18.860 10.477 -21.055 1.00 29.27 85 LEU A CA 1
ATOM 596 C C . LEU A 1 110 ? -20.293 10.547 -21.612 1.00 29.09 85 LEU A C 1
ATOM 597 O O . LEU A 1 110 ? -21.193 10.865 -20.825 1.00 30.64 85 LEU A O 1
ATOM 602 N N . SER A 1 111 ? -20.507 10.163 -22.881 1.00 29.64 86 SER A N 1
ATOM 603 C CA . SER A 1 111 ? -21.836 10.002 -23.544 1.00 28.62 86 SER A CA 1
ATOM 604 C C . SER A 1 111 ? -22.530 8.710 -23.105 1.00 28.29 86 SER A C 1
ATOM 605 O O . SER A 1 111 ? -23.740 8.578 -23.373 1.00 30.02 86 SER A O 1
ATOM 608 N N . ASP A 1 112 ? -21.788 7.775 -22.507 1.00 27.65 87 ASP A N 1
ATOM 609 C CA . ASP A 1 112 ? -22.307 6.454 -22.071 1.00 27.33 87 ASP A CA 1
ATOM 610 C C . ASP A 1 112 ? -23.250 6.659 -20.886 1.00 28.29 87 ASP A C 1
ATOM 611 O O . ASP A 1 112 ? -23.171 7.729 -20.233 1.00 28.35 87 ASP A O 1
ATOM 616 N N . THR A 1 113 ? -24.074 5.639 -20.635 1.00 28.02 88 THR A N 1
ATOM 617 C CA . THR A 1 113 ? -25.150 5.574 -19.619 1.00 28.29 88 THR A CA 1
ATOM 618 C C . THR A 1 113 ? -24.625 4.718 -18.471 1.00 29.07 88 THR A C 1
ATOM 619 O O . THR A 1 113 ? -23.742 3.877 -18.741 1.00 29.67 88 THR A O 1
ATOM 623 N N . THR A 1 114 ? -25.153 4.895 -17.261 1.00 27.55 89 THR A N 1
ATOM 624 C CA . THR A 1 114 ? -24.712 4.126 -16.073 1.00 28.45 89 THR A CA 1
ATOM 625 C C . THR A 1 114 ? -25.012 2.647 -16.333 1.00 31.58 89 THR A C 1
ATOM 626 O O . THR A 1 114 ? -24.207 1.794 -15.913 1.00 32.03 89 THR A O 1
ATOM 630 N N . GLY A 1 115 ? -26.121 2.369 -17.024 1.00 35.33 90 GLY A N 1
ATOM 631 C CA . GLY A 1 115 ? -26.586 1.008 -17.359 1.00 36.25 90 GLY A CA 1
ATOM 632 C C . GLY A 1 115 ? -25.474 0.171 -17.954 1.00 37.77 90 GLY A C 1
ATOM 633 O O . GLY A 1 115 ? -25.244 -0.946 -17.463 1.00 40.21 90 GLY A O 1
ATOM 634 N N . LYS A 1 116 ? -24.763 0.722 -18.938 1.00 38.82 91 LYS A N 1
ATOM 635 C CA . LYS A 1 116 ? -23.635 0.045 -19.628 1.00 38.78 91 LYS A CA 1
ATOM 636 C C . LYS A 1 116 ? -22.654 -0.595 -18.629 1.00 38.12 91 LYS A C 1
ATOM 637 O O . LYS A 1 116 ? -22.030 -1.599 -19.009 1.00 38.45 91 LYS A O 1
ATOM 643 N N . TYR A 1 117 ? -22.492 -0.043 -17.421 1.00 36.91 92 TYR A N 1
ATOM 644 C CA . TYR A 1 117 ? -21.353 -0.355 -16.509 1.00 35.83 92 TYR A CA 1
ATOM 645 C C . TYR A 1 117 ? -21.843 -0.967 -15.195 1.00 36.48 92 TYR A C 1
ATOM 646 O O . TYR A 1 117 ? -21.057 -1.680 -14.527 1.00 36.73 92 TYR A O 1
ATOM 655 N N . LEU A 1 118 ? -23.088 -0.669 -14.830 1.00 36.46 93 LEU A N 1
ATOM 656 C CA . LEU A 1 118 ? -23.811 -1.277 -13.688 1.00 38.05 93 LEU A CA 1
ATOM 657 C C . LEU A 1 118 ? -25.090 -1.900 -14.240 1.00 38.53 93 LEU A C 1
ATOM 658 O O . LEU A 1 118 ? -26.136 -1.262 -14.234 1.00 34.72 93 LEU A O 1
ATOM 663 N N . PRO A 1 119 ? -25.041 -3.124 -14.818 1.00 45.44 94 PRO A N 1
ATOM 664 C CA . PRO A 1 119 ? -26.202 -3.699 -15.505 1.00 48.13 94 PRO A CA 1
ATOM 665 C C . PRO A 1 119 ? -27.392 -3.900 -14.553 1.00 48.09 94 PRO A C 1
ATOM 666 O O . PRO A 1 119 ? -28.517 -3.743 -14.998 1.00 52.67 94 PRO A O 1
ATOM 670 N N . VAL A 1 120 ? -27.120 -4.181 -13.277 1.00 45.53 95 VAL A N 1
ATOM 671 C CA . VAL A 1 120 ? -28.101 -4.052 -12.153 1.00 47.47 95 VAL A CA 1
ATOM 672 C C . VAL A 1 120 ? -29.164 -2.994 -12.513 1.00 43.86 95 VAL A C 1
ATOM 673 O O . VAL A 1 120 ? -30.346 -3.221 -12.215 1.00 43.19 95 VAL A O 1
ATOM 677 N N . LEU A 1 121 ? -28.739 -1.873 -13.109 1.00 43.05 96 LEU A N 1
ATOM 678 C CA . LEU A 1 121 ? -29.548 -0.646 -13.348 1.00 41.69 96 LEU A CA 1
ATOM 679 C C . LEU A 1 121 ? -30.097 -0.594 -14.780 1.00 42.94 96 LEU A C 1
ATOM 680 O O . LEU A 1 121 ? -30.989 0.236 -14.990 1.00 45.42 96 LEU A O 1
ATOM 685 N N . GLN A 1 122 ? -29.585 -1.383 -15.738 1.00 43.18 97 GLN A N 1
ATOM 686 C CA . GLN A 1 122 ? -30.153 -1.438 -17.121 1.00 45.49 97 GLN A CA 1
ATOM 687 C C . GLN A 1 122 ? -31.673 -1.585 -17.013 1.00 41.27 97 GLN A C 1
ATOM 688 O O . GLN A 1 122 ? -32.111 -2.415 -16.209 1.00 38.77 97 GLN A O 1
ATOM 694 N N . GLY A 1 123 ? -32.431 -0.792 -17.776 1.00 41.84 98 GLY A N 1
ATOM 695 C CA . GLY A 1 123 ? -33.909 -0.799 -17.788 1.00 41.20 98 GLY A CA 1
ATOM 696 C C . GLY A 1 123 ? -34.501 0.260 -16.872 1.00 40.72 98 GLY A C 1
ATOM 697 O O . GLY A 1 123 ? -35.602 0.769 -17.204 1.00 43.52 98 GLY A O 1
ATOM 698 N N . SER A 1 124 ? -33.810 0.591 -15.771 1.00 37.66 99 SER A N 1
ATOM 699 C CA . SER A 1 124 ? -34.213 1.646 -14.807 1.00 35.90 99 SER A CA 1
ATOM 700 C C . SER A 1 124 ? -33.939 3.028 -15.404 1.00 34.77 99 SER A C 1
ATOM 701 O O . SER A 1 124 ? -33.192 3.119 -16.400 1.00 32.72 99 SER A O 1
ATOM 704 N N . GLN A 1 125 ? -34.548 4.057 -14.805 1.00 36.46 100 GLN A N 1
ATOM 705 C CA . GLN A 1 125 ? -34.442 5.476 -15.235 1.00 36.97 100 GLN A CA 1
ATOM 706 C C . GLN A 1 125 ? -32.998 5.943 -15.017 1.00 36.95 100 GLN A C 1
ATOM 707 O O . GLN A 1 125 ? -32.418 6.516 -15.955 1.00 37.49 100 GLN A O 1
ATOM 713 N N . PHE A 1 126 ? -32.429 5.671 -13.838 1.00 34.77 101 PHE A N 1
ATOM 714 C CA . PHE A 1 126 ? -31.048 6.084 -13.480 1.00 33.98 101 PHE A CA 1
ATOM 715 C C . PHE A 1 126 ? -30.043 5.418 -14.426 1.00 32.65 101 PHE A C 1
ATOM 716 O O . PHE A 1 126 ? -29.023 6.033 -14.767 1.00 31.61 101 PHE A O 1
ATOM 724 N N . GLY A 1 127 ? -30.356 4.200 -14.865 1.00 32.07 102 GLY A N 1
ATOM 725 C CA . GLY A 1 127 ? -29.572 3.437 -15.849 1.00 31.25 102 GLY A CA 1
ATOM 726 C C . GLY A 1 127 ? -29.425 4.157 -17.176 1.00 32.33 102 GLY A C 1
ATOM 727 O O . GLY A 1 127 ? -28.572 3.724 -17.967 1.00 33.20 102 GLY A O 1
ATOM 728 N N . ASN A 1 128 ? -30.217 5.202 -17.435 1.00 32.47 103 ASN A N 1
ATOM 729 C CA . ASN A 1 128 ? -30.153 5.980 -18.701 1.00 33.11 103 ASN A CA 1
ATOM 730 C C . ASN A 1 128 ? -29.524 7.369 -18.484 1.00 32.81 103 ASN A C 1
ATOM 731 O O . ASN A 1 128 ? -29.350 8.109 -19.486 1.00 33.81 103 ASN A O 1
ATOM 736 N N . VAL A 1 129 ? -29.132 7.702 -17.254 1.00 31.56 104 VAL A N 1
ATOM 737 C CA . VAL A 1 129 ? -28.333 8.926 -16.951 1.00 29.94 104 VAL A CA 1
ATOM 738 C C . VAL A 1 129 ? -26.941 8.751 -17.567 1.00 28.33 104 VAL A C 1
ATOM 739 O O . VAL A 1 129 ? -26.322 7.691 -17.356 1.00 26.53 104 VAL A O 1
ATOM 743 N N . LYS A 1 130 ? -26.483 9.750 -18.320 1.00 28.07 105 LYS A N 1
ATOM 744 C CA . LYS A 1 130 ? -25.155 9.739 -18.975 1.00 28.78 105 LYS A CA 1
ATOM 745 C C . LYS A 1 130 ? -24.088 10.142 -17.952 1.00 28.50 105 LYS A C 1
ATOM 746 O O . LYS A 1 130 ? -24.405 10.930 -17.039 1.00 29.84 105 LYS A O 1
ATOM 752 N N . LEU A 1 131 ? -22.882 9.589 -18.096 1.00 27.02 106 LEU A N 1
ATOM 753 C CA . LEU A 1 131 ? -21.717 9.833 -17.202 1.00 27.47 106 LEU A CA 1
ATOM 754 C C . LEU A 1 131 ? -21.443 11.342 -17.091 1.00 27.51 106 LEU A C 1
ATOM 755 O O . LEU A 1 131 ? -21.138 11.820 -15.962 1.00 26.23 106 LEU A O 1
ATOM 760 N N . ILE A 1 132 ? -21.571 12.081 -18.201 1.00 25.59 107 ILE A N 1
ATOM 761 C CA . ILE A 1 132 ? -21.260 13.543 -18.233 1.00 23.94 107 ILE A CA 1
ATOM 762 C C . ILE A 1 132 ? -22.135 14.238 -17.187 1.00 22.38 107 ILE A C 1
ATOM 763 O O . ILE A 1 132 ? -21.628 15.102 -16.454 1.00 21.39 107 ILE A O 1
ATOM 768 N N . ASN A 1 133 ? -23.390 13.828 -17.083 1.00 21.54 108 ASN A N 1
ATOM 769 C CA . ASN A 1 133 ? -24.345 14.406 -16.107 1.00 22.25 108 ASN A CA 1
ATOM 770 C C . ASN A 1 133 ? -23.890 14.085 -14.678 1.00 23.23 108 ASN A C 1
ATOM 771 O O . ASN A 1 133 ? -24.211 14.871 -13.771 1.00 24.63 108 ASN A O 1
ATOM 776 N N . LEU A 1 134 ? -23.141 13.003 -14.456 1.00 25.19 109 LEU A N 1
ATOM 777 C CA . LEU A 1 134 ? -22.717 12.607 -13.077 1.00 25.11 109 LEU A CA 1
ATOM 778 C C . LEU A 1 134 ? -21.510 13.444 -12.641 1.00 23.98 109 LEU A C 1
ATOM 779 O O . LEU A 1 134 ? -21.374 13.729 -11.411 1.00 24.83 109 LEU A O 1
ATOM 784 N N . GLY A 1 135 ? -20.694 13.836 -13.616 1.00 22.57 110 GLY A N 1
ATOM 785 C CA . GLY A 1 135 ? -19.455 14.600 -13.404 1.00 22.02 110 GLY A CA 1
ATOM 786 C C . GLY A 1 135 ? -19.683 16.097 -13.414 1.00 20.51 110 GLY A C 1
ATOM 787 O O . GLY A 1 135 ? -18.702 16.811 -13.187 1.00 22.86 110 GLY A O 1
ATOM 788 N N . THR A 1 136 ? -20.915 16.558 -13.657 1.00 20.09 111 THR A N 1
ATOM 789 C CA . THR A 1 136 ? -21.283 18.001 -13.799 1.00 19.21 111 THR A CA 1
ATOM 790 C C . THR A 1 136 ? -22.479 18.368 -12.907 1.00 18.67 111 THR A C 1
ATOM 791 O O . THR A 1 136 ? -22.971 19.481 -13.041 1.00 16.27 111 THR A O 1
ATOM 795 N N . HIS A 1 137 ? -22.937 17.452 -12.053 1.00 20.36 112 HIS A N 1
ATOM 796 C CA . HIS A 1 137 ? -24.082 17.632 -11.113 1.00 21.32 112 HIS A CA 1
ATOM 797 C C . HIS A 1 137 ? -25.412 17.910 -11.849 1.00 22.07 112 HIS A C 1
ATOM 798 O O . HIS A 1 137 ? -26.316 18.508 -11.219 1.00 22.77 112 HIS A O 1
ATOM 805 N N . THR A 1 138 ? -25.570 17.441 -13.096 1.00 21.81 113 THR A N 1
ATOM 806 C CA . THR A 1 138 ? -26.791 17.635 -13.929 1.00 21.62 113 THR A CA 1
ATOM 807 C C . THR A 1 138 ? -27.515 16.316 -14.230 1.00 21.27 113 THR A C 1
ATOM 808 O O . THR A 1 138 ? -27.990 16.130 -15.347 1.00 21.57 113 THR A O 1
ATOM 812 N N . PRO A 1 139 ? -27.693 15.365 -13.281 1.00 21.03 114 PRO A N 1
ATOM 813 C CA . PRO A 1 139 ? -28.370 14.106 -13.605 1.00 20.57 114 PRO A CA 1
ATOM 814 C C . PRO A 1 139 ? -29.905 14.155 -13.586 1.00 20.76 114 PRO A C 1
ATOM 815 O O . PRO A 1 139 ? -30.519 13.146 -13.846 1.00 20.75 114 PRO A O 1
ATOM 819 N N . GLY A 1 140 ? -30.504 15.292 -13.241 1.00 21.41 115 GLY A N 1
ATOM 820 C CA . GLY A 1 140 ? -31.970 15.399 -13.102 1.00 22.80 115 GLY A CA 1
ATOM 821 C C . GLY A 1 140 ? -32.431 15.178 -11.666 1.00 23.47 115 GLY A C 1
ATOM 822 O O . GLY A 1 140 ? -33.529 14.619 -11.472 1.00 22.95 115 GLY A O 1
ATOM 823 N N . GLY A 1 141 ? -31.639 15.626 -10.691 1.00 24.92 116 GLY A N 1
ATOM 824 C CA . GLY A 1 141 ? -32.047 15.690 -9.276 1.00 26.39 116 GLY A CA 1
ATOM 825 C C . GLY A 1 141 ? -31.555 14.486 -8.504 1.00 26.43 116 GLY A C 1
ATOM 826 O O . GLY A 1 141 ? -31.954 13.357 -8.829 1.00 25.33 116 GLY A O 1
ATOM 827 N N . LEU A 1 142 ? -30.709 14.750 -7.516 1.00 27.98 117 LEU A N 1
ATOM 828 C CA . LEU A 1 142 ? -30.036 13.763 -6.642 1.00 28.72 117 LEU A CA 1
ATOM 829 C C . LEU A 1 142 ? -29.753 14.480 -5.327 1.00 29.46 117 LEU A C 1
ATOM 830 O O . LEU A 1 142 ? -29.458 15.671 -5.342 1.00 30.84 117 LEU A O 1
ATOM 835 N N . PRO A 1 143 ? -29.843 13.823 -4.154 1.00 30.75 118 PRO A N 1
ATOM 836 C CA . PRO A 1 143 ? -29.597 14.515 -2.886 1.00 32.03 118 PRO A CA 1
ATOM 837 C C . PRO A 1 143 ? -28.120 14.922 -2.741 1.00 32.39 118 PRO A C 1
ATOM 838 O O . PRO A 1 143 ? -27.277 14.294 -3.358 1.00 32.39 118 PRO A O 1
ATOM 842 N N . LEU A 1 144 ? -27.843 15.957 -1.942 1.00 33.41 119 LEU A N 1
ATOM 843 C CA . LEU A 1 144 ? -26.457 16.411 -1.632 1.00 35.15 119 LEU A CA 1
ATOM 844 C C . LEU A 1 144 ? -25.660 15.227 -1.067 1.00 35.17 119 LEU A C 1
ATOM 845 O O . LEU A 1 144 ? -24.564 14.939 -1.604 1.00 34.09 119 LEU A O 1
ATOM 850 N N . GLN A 1 145 ? -26.194 14.583 -0.024 1.00 37.61 120 GLN A N 1
ATOM 851 C CA . GLN A 1 145 ? -25.537 13.485 0.739 1.00 40.55 120 GLN A CA 1
ATOM 852 C C . GLN A 1 145 ? -26.187 12.145 0.376 1.00 39.06 120 GLN A C 1
ATOM 853 O O . GLN A 1 145 ? -27.417 12.103 0.206 1.00 38.02 120 GLN A O 1
ATOM 859 N N . VAL A 1 146 ? -25.394 11.079 0.319 1.00 40.20 121 VAL A N 1
ATOM 860 C CA . VAL A 1 146 ? -25.922 9.684 0.286 1.00 41.67 121 VAL A CA 1
ATOM 861 C C . VAL A 1 146 ? -26.809 9.522 1.520 1.00 44.29 121 VAL A C 1
ATOM 862 O O . VAL A 1 146 ? -26.347 9.720 2.644 1.00 44.05 121 VAL A O 1
ATOM 866 N N . PRO A 1 147 ? -28.107 9.180 1.360 1.00 47.25 122 PRO A N 1
ATOM 867 C CA . PRO A 1 147 ? -29.013 9.076 2.504 1.00 48.98 122 PRO A CA 1
ATOM 868 C C . PRO A 1 147 ? -28.585 7.967 3.477 1.00 49.29 122 PRO A C 1
ATOM 869 O O . PRO A 1 147 ? -28.033 6.970 3.041 1.00 51.41 122 PRO A O 1
ATOM 873 N N . ASP A 1 148 ? -28.862 8.173 4.766 1.00 50.30 123 ASP A N 1
ATOM 874 C CA . ASP A 1 148 ? -28.306 7.381 5.900 1.00 51.88 123 ASP A CA 1
ATOM 875 C C . ASP A 1 148 ? -28.682 5.895 5.785 1.00 52.63 123 ASP A C 1
ATOM 876 O O . ASP A 1 148 ? -27.868 5.063 6.222 1.00 54.06 123 ASP A O 1
ATOM 881 N N . GLU A 1 149 ? -29.841 5.589 5.187 1.00 54.66 124 GLU A N 1
ATOM 882 C CA . GLU A 1 149 ? -30.440 4.230 5.065 1.00 54.65 124 GLU A CA 1
ATOM 883 C C . GLU A 1 149 ? -29.581 3.347 4.157 1.00 52.77 124 GLU A C 1
ATOM 884 O O . GLU A 1 149 ? -29.651 2.107 4.312 1.00 53.34 124 GLU A O 1
ATOM 890 N N . ILE A 1 150 ? -28.833 3.956 3.230 1.00 49.60 125 ILE A N 1
ATOM 891 C CA . ILE A 1 150 ? -27.905 3.246 2.301 1.00 47.08 125 ILE A CA 1
ATOM 892 C C . ILE A 1 150 ? -26.582 3.020 3.031 1.00 46.32 125 ILE A C 1
ATOM 893 O O . ILE A 1 150 ? -25.949 4.017 3.426 1.00 42.94 125 ILE A O 1
ATOM 898 N N . HIS A 1 151 ? -26.213 1.745 3.212 1.00 50.25 126 HIS A N 1
ATOM 899 C CA . HIS A 1 151 ? -25.099 1.275 4.078 1.00 51.82 126 HIS A CA 1
ATOM 900 C C . HIS A 1 151 ? -24.030 0.560 3.245 1.00 49.88 126 HIS A C 1
ATOM 901 O O . HIS A 1 151 ? -22.933 0.372 3.787 1.00 50.10 126 HIS A O 1
ATOM 908 N N . ASP A 1 152 ? -24.331 0.154 2.005 1.00 48.96 127 ASP A N 1
ATOM 909 C CA . ASP A 1 152 ? -23.361 -0.528 1.100 1.00 50.75 127 ASP A CA 1
ATOM 910 C C . ASP A 1 152 ? -23.703 -0.211 -0.360 1.00 48.72 127 ASP A C 1
ATOM 911 O O . ASP A 1 152 ? -24.742 0.428 -0.597 1.00 48.49 127 ASP A O 1
ATOM 916 N N . ASN A 1 153 ? -22.872 -0.650 -1.306 1.00 47.88 128 ASN A N 1
ATOM 917 C CA . ASN A 1 153 ? -23.074 -0.353 -2.749 1.00 54.11 128 ASN A CA 1
ATOM 918 C C . ASN A 1 153 ? -24.350 -1.038 -3.256 1.00 54.23 128 ASN A C 1
ATOM 919 O O . ASN A 1 153 ? -24.962 -0.493 -4.194 1.00 51.70 128 ASN A O 1
ATOM 924 N N . ASP A 1 154 ? -24.738 -2.165 -2.650 1.00 54.91 129 ASP A N 1
ATOM 925 C CA . ASP A 1 154 ? -25.923 -2.973 -3.052 1.00 53.51 129 ASP A CA 1
ATOM 926 C C . ASP A 1 154 ? -27.204 -2.212 -2.679 1.00 47.86 129 ASP A C 1
ATOM 927 O O . ASP A 1 154 ? -28.091 -2.126 -3.534 1.00 45.24 129 ASP A O 1
ATOM 932 N N . GLU A 1 155 ? -27.292 -1.668 -1.462 1.00 45.04 130 GLU A N 1
ATOM 933 C CA . GLU A 1 155 ? -28.433 -0.819 -1.021 1.00 45.54 130 GLU A CA 1
ATOM 934 C C . GLU A 1 155 ? -28.475 0.457 -1.872 1.00 42.85 130 GLU A C 1
ATOM 935 O O . GLU A 1 155 ? -29.583 0.949 -2.132 1.00 40.93 130 GLU A O 1
ATOM 941 N N . LEU A 1 156 ? -27.312 0.965 -2.288 1.00 40.72 131 LEU A N 1
ATOM 942 C CA . LEU A 1 156 ? -27.201 2.132 -3.203 1.00 39.17 131 LEU A CA 1
ATOM 943 C C . LEU A 1 156 ? -27.806 1.767 -4.567 1.00 35.74 131 LEU A C 1
ATOM 944 O O . LEU A 1 156 ? -28.713 2.488 -5.019 1.00 33.20 131 LEU A O 1
ATOM 949 N N . MET A 1 157 ? -27.331 0.686 -5.185 1.00 34.80 132 MET A N 1
ATOM 950 C CA . MET A 1 157 ? -27.843 0.177 -6.488 1.00 35.79 132 MET A CA 1
ATOM 951 C C . MET A 1 157 ? -29.376 0.066 -6.433 1.00 37.49 132 MET A C 1
ATOM 952 O O . MET A 1 157 ? -30.012 0.406 -7.457 1.00 35.96 132 MET A O 1
ATOM 957 N N . GLN A 1 158 ? -29.941 -0.368 -5.294 1.00 36.99 133 GLN A N 1
ATOM 958 C CA . GLN A 1 158 ? -31.405 -0.595 -5.113 1.00 38.06 133 GLN A CA 1
ATOM 959 C C . GLN A 1 158 ? -32.115 0.757 -5.155 1.00 35.09 133 GLN A C 1
ATOM 960 O O . GLN A 1 158 ? -33.131 0.892 -5.881 1.00 33.55 133 GLN A O 1
ATOM 966 N N . TYR A 1 159 ? -31.594 1.704 -4.379 1.00 33.31 134 TYR A N 1
ATOM 967 C CA . TYR A 1 159 ? -32.081 3.103 -4.296 1.00 32.69 134 TYR A CA 1
ATOM 968 C C . TYR A 1 159 ? -32.128 3.691 -5.709 1.00 30.20 134 TYR A C 1
ATOM 969 O O . TYR A 1 159 ? -33.090 4.399 -6.044 1.00 30.42 134 TYR A O 1
ATOM 978 N N . PHE A 1 160 ? -31.109 3.408 -6.509 1.00 29.44 135 PHE A N 1
ATOM 979 C CA . PHE A 1 160 ? -30.961 3.964 -7.873 1.00 31.64 135 PHE A CA 1
ATOM 980 C C . PHE A 1 160 ? -32.009 3.323 -8.784 1.00 33.92 135 PHE A C 1
ATOM 981 O O . PHE A 1 160 ? -32.544 4.014 -9.669 1.00 38.09 135 PHE A O 1
ATOM 989 N N . LYS A 1 161 ? -32.295 2.039 -8.577 1.00 36.75 136 LYS A N 1
ATOM 990 C CA . LYS A 1 161 ? -33.332 1.299 -9.342 1.00 37.88 136 LYS A CA 1
ATOM 991 C C . LYS A 1 161 ? -34.692 1.971 -9.107 1.00 35.08 136 LYS A C 1
ATOM 992 O O . LYS A 1 161 ? -35.465 2.106 -10.080 1.00 34.22 136 LYS A O 1
ATOM 998 N N . ALA A 1 162 ? -34.950 2.392 -7.865 1.00 31.87 137 ALA A N 1
ATOM 999 C CA . ALA A 1 162 ? -36.180 3.089 -7.411 1.00 31.06 137 ALA A CA 1
ATOM 1000 C C . ALA A 1 162 ? -36.217 4.546 -7.900 1.00 29.29 137 ALA A C 1
ATOM 1001 O O . ALA A 1 162 ? -37.310 5.114 -7.967 1.00 28.67 137 ALA A O 1
ATOM 1003 N N . TRP A 1 163 ? -35.062 5.128 -8.222 1.00 27.35 138 TRP A N 1
ATOM 1004 C CA . TRP A 1 163 ? -34.894 6.582 -8.479 1.00 26.93 138 TRP A CA 1
ATOM 1005 C C . TRP A 1 163 ? -35.715 7.027 -9.701 1.00 27.62 138 TRP A C 1
ATOM 1006 O O . TRP A 1 163 ? -35.780 6.270 -10.704 1.00 26.12 138 TRP A O 1
ATOM 1017 N N . ARG A 1 164 ? -36.294 8.228 -9.608 1.00 26.96 139 ARG A N 1
ATOM 1018 C CA . ARG A 1 164 ? -36.985 8.925 -10.721 1.00 28.28 139 ARG A CA 1
ATOM 1019 C C . ARG A 1 164 ? -36.413 10.340 -10.801 1.00 26.71 139 ARG A C 1
ATOM 1020 O O . ARG A 1 164 ? -36.132 10.962 -9.787 1.00 23.85 139 ARG A O 1
ATOM 1028 N N . PRO A 1 165 ? -36.192 10.889 -12.011 1.00 25.39 140 PRO A N 1
ATOM 1029 C CA . PRO A 1 165 ? -35.737 12.268 -12.130 1.00 25.23 140 PRO A CA 1
ATOM 1030 C C . PRO A 1 165 ? -36.812 13.244 -11.623 1.00 24.52 140 PRO A C 1
ATOM 1031 O O . PRO A 1 165 ? -37.977 13.035 -11.887 1.00 24.51 140 PRO A O 1
ATOM 1035 N N . SER A 1 166 ? -36.374 14.279 -10.904 1.00 24.71 141 SER A N 1
ATOM 1036 C CA . SER A 1 166 ? -37.196 15.340 -10.266 1.00 24.68 141 SER A CA 1
ATOM 1037 C C . SER A 1 166 ? -36.930 16.696 -10.945 1.00 26.52 141 SER A C 1
ATOM 1038 O O . SER A 1 166 ? -37.590 17.702 -10.578 1.00 28.21 141 SER A O 1
ATOM 1041 N N . CYS A 1 167 ? -35.966 16.761 -11.863 1.00 26.16 142 CYS A N 1
ATOM 1042 C CA . CYS A 1 167 ? -35.820 17.897 -12.809 1.00 27.26 142 CYS A CA 1
ATOM 1043 C C . CYS A 1 167 ? -35.167 17.382 -14.096 1.00 25.90 142 CYS A C 1
ATOM 1044 O O . CYS A 1 167 ? -34.834 16.181 -14.145 1.00 22.15 142 CYS A O 1
ATOM 1047 N N . VAL A 1 168 ? -35.040 18.248 -15.100 1.00 26.69 143 VAL A N 1
ATOM 1048 C CA . VAL A 1 168 ? -34.538 17.880 -16.455 1.00 29.32 143 VAL A CA 1
ATOM 1049 C C . VAL A 1 168 ? -33.057 17.524 -16.356 1.00 30.58 143 VAL A C 1
ATOM 1050 O O . VAL A 1 168 ? -32.241 18.364 -15.984 1.00 35.26 143 VAL A O 1
ATOM 1054 N N . PRO A 1 169 ? -32.643 16.289 -16.713 1.00 30.66 144 PRO A N 1
ATOM 1055 C CA . PRO A 1 169 ? -31.221 15.990 -16.879 1.00 33.34 144 PRO A CA 1
ATOM 1056 C C . PRO A 1 169 ? -30.609 16.863 -17.988 1.00 35.13 144 PRO A C 1
ATOM 1057 O O . PRO A 1 169 ? -31.212 16.967 -19.055 1.00 35.45 144 PRO A O 1
ATOM 1061 N N . GLY A 1 170 ? -29.452 17.469 -17.704 1.00 35.64 145 GLY A N 1
ATOM 1062 C CA . GLY A 1 170 ? -28.703 18.329 -18.638 1.00 36.62 145 GLY A CA 1
ATOM 1063 C C . GLY A 1 170 ? -29.313 19.716 -18.741 1.00 39.07 145 GLY A C 1
ATOM 1064 O O . GLY A 1 170 ? -29.047 20.419 -19.736 1.00 46.98 145 GLY A O 1
ATOM 1065 N N . ALA A 1 171 ? -30.147 20.095 -17.778 1.00 37.88 146 ALA A N 1
ATOM 1066 C CA . ALA A 1 171 ? -30.747 21.445 -17.703 1.00 35.83 146 ALA A CA 1
ATOM 1067 C C . ALA A 1 171 ? -31.012 21.841 -16.248 1.00 33.15 146 ALA A C 1
ATOM 1068 O O . ALA A 1 171 ? -31.667 22.870 -16.019 1.00 34.12 146 ALA A O 1
ATOM 1070 N N . CYS A 1 172 ? -30.513 21.056 -15.299 1.00 31.18 147 CYS A N 1
ATOM 1071 C CA . CYS A 1 172 ? -30.803 21.210 -13.854 1.00 30.81 147 CYS A CA 1
ATOM 1072 C C . CYS A 1 172 ? -29.545 20.820 -13.081 1.00 27.78 147 CYS A C 1
ATOM 1073 O O . CYS A 1 172 ? -29.128 19.647 -13.199 1.00 26.63 147 CYS A O 1
ATOM 1076 N N . ARG A 1 173 ? -28.948 21.770 -12.364 1.00 25.61 148 ARG A N 1
ATOM 1077 C CA . ARG A 1 173 ? -27.699 21.535 -11.595 1.00 25.55 148 ARG A CA 1
ATOM 1078 C C . ARG A 1 173 ? -28.062 21.334 -10.130 1.00 25.25 148 ARG A C 1
ATOM 1079 O O . ARG A 1 173 ? -28.504 22.305 -9.501 1.00 25.83 148 ARG A O 1
ATOM 1087 N N . THR A 1 174 ? -27.864 20.118 -9.618 1.00 25.86 149 THR A N 1
ATOM 1088 C CA . THR A 1 174 ? -28.017 19.770 -8.176 1.00 25.45 149 THR A CA 1
ATOM 1089 C C . THR A 1 174 ? -26.705 19.167 -7.666 1.00 24.92 149 THR A C 1
ATOM 1090 O O . THR A 1 174 ? -26.472 17.970 -7.917 1.00 25.57 149 THR A O 1
ATOM 1094 N N . TYR A 1 175 ? -25.904 19.960 -6.963 1.00 23.92 150 TYR A N 1
ATOM 1095 C CA . TYR A 1 175 ? -24.615 19.540 -6.361 1.00 24.43 150 TYR A CA 1
ATOM 1096 C C . TYR A 1 175 ? -24.853 18.318 -5.464 1.00 25.39 150 TYR A C 1
ATOM 1097 O O . TYR A 1 175 ? -25.661 18.428 -4.524 1.00 26.61 150 TYR A O 1
ATOM 1106 N N . THR A 1 176 ? -24.147 17.211 -5.732 1.00 27.64 151 THR A N 1
ATOM 1107 C CA . THR A 1 176 ? -24.428 15.852 -5.179 1.00 29.41 151 THR A CA 1
ATOM 1108 C C . THR A 1 176 ? -23.137 15.034 -5.006 1.00 30.25 151 THR A C 1
ATOM 1109 O O . THR A 1 176 ? -22.323 15.004 -5.952 1.00 35.33 151 THR A O 1
ATOM 1113 N N . ASN A 1 177 ? -22.956 14.386 -3.846 1.00 30.06 152 ASN A N 1
ATOM 1114 C CA . ASN A 1 177 ? -21.879 13.380 -3.594 1.00 28.10 152 ASN A CA 1
ATOM 1115 C C . ASN A 1 177 ? -22.170 12.072 -4.329 1.00 26.87 152 ASN A C 1
ATOM 1116 O O . ASN A 1 177 ? -21.289 11.518 -4.988 1.00 26.52 152 ASN A O 1
ATOM 1121 N N . PRO A 1 178 ? -23.385 11.491 -4.201 1.00 25.67 153 PRO A N 1
ATOM 1122 C CA . PRO A 1 178 ? -23.703 10.246 -4.898 1.00 25.36 153 PRO A CA 1
ATOM 1123 C C . PRO A 1 178 ? -23.506 10.295 -6.419 1.00 24.75 153 PRO A C 1
ATOM 1124 O O . PRO A 1 178 ? -23.306 9.245 -6.998 1.00 25.16 153 PRO A O 1
ATOM 1128 N N . GLY A 1 179 ? -23.593 11.480 -7.024 1.00 23.77 154 GLY A N 1
ATOM 1129 C CA . GLY A 1 179 ? -23.528 11.634 -8.488 1.00 25.66 154 GLY A CA 1
ATOM 1130 C C . GLY A 1 179 ? -22.117 11.398 -8.990 1.00 26.35 154 GLY A C 1
ATOM 1131 O O . GLY A 1 179 ? -21.884 10.395 -9.687 1.00 27.82 154 GLY A O 1
ATOM 1132 N N . ILE A 1 180 ? -21.205 12.297 -8.625 1.00 26.22 155 ILE A N 1
ATOM 1133 C CA . ILE A 1 180 ? -19.741 12.166 -8.866 1.00 25.35 155 ILE A CA 1
ATOM 1134 C C . ILE A 1 180 ? -19.234 10.870 -8.228 1.00 24.24 155 ILE A C 1
ATOM 1135 O O . ILE A 1 180 ? -18.349 10.247 -8.816 1.00 26.68 155 ILE A O 1
ATOM 1140 N N . GLY A 1 181 ? -19.756 10.487 -7.065 1.00 24.13 156 GLY A N 1
ATOM 1141 C CA . GLY A 1 181 ? -19.389 9.214 -6.412 1.00 24.39 156 GLY A CA 1
ATOM 1142 C C . GLY A 1 181 ? -19.560 8.064 -7.381 1.00 23.32 156 GLY A C 1
ATOM 1143 O O . GLY A 1 181 ? -18.583 7.365 -7.694 1.00 22.07 156 GLY A O 1
ATOM 1144 N N . THR A 1 182 ? -20.768 7.945 -7.918 1.00 23.99 157 THR A N 1
ATOM 1145 C CA . THR A 1 182 ? -21.168 6.861 -8.841 1.00 23.22 157 THR A CA 1
ATOM 1146 C C . THR A 1 182 ? -20.359 6.965 -10.148 1.00 23.95 157 THR A C 1
ATOM 1147 O O . THR A 1 182 ? -20.134 5.914 -10.764 1.00 27.36 157 THR A O 1
ATOM 1151 N N . LEU A 1 183 ? -19.909 8.150 -10.562 1.00 22.87 158 LEU A N 1
ATOM 1152 C CA . LEU A 1 183 ? -18.979 8.272 -11.718 1.00 23.68 158 LEU A CA 1
ATOM 1153 C C . LEU A 1 183 ? -17.647 7.621 -11.341 1.00 24.39 158 LEU A C 1
ATOM 1154 O O . LEU A 1 183 ? -17.035 6.992 -12.217 1.00 22.08 158 LEU A O 1
ATOM 1159 N N . GLY A 1 184 ? -17.217 7.784 -10.083 1.00 25.81 159 GLY A N 1
ATOM 1160 C CA . GLY A 1 184 ? -16.005 7.133 -9.550 1.00 26.83 159 GLY A CA 1
ATOM 1161 C C . GLY A 1 184 ? -16.118 5.628 -9.685 1.00 27.78 159 GLY A C 1
ATOM 1162 O O . GLY A 1 184 ? -15.222 5.011 -10.292 1.00 28.36 159 GLY A O 1
ATOM 1163 N N . LEU A 1 185 ? -17.200 5.069 -9.148 1.00 29.45 160 LEU A N 1
ATOM 1164 C CA . LEU A 1 185 ? -17.502 3.615 -9.157 1.00 30.65 160 LEU A CA 1
ATOM 1165 C C . LEU A 1 185 ? -17.509 3.118 -10.611 1.00 31.44 160 LEU A C 1
ATOM 1166 O O . LEU A 1 185 ? -16.880 2.080 -10.873 1.00 30.78 160 LEU A O 1
ATOM 1171 N N . ILE A 1 186 ? -18.144 3.860 -11.529 1.00 30.35 161 ILE A N 1
ATOM 1172 C CA . ILE A 1 186 ? -18.262 3.474 -12.967 1.00 29.44 161 ILE A CA 1
ATOM 1173 C C . ILE A 1 186 ? -16.875 3.533 -13.624 1.00 30.80 161 ILE A C 1
ATOM 1174 O O . ILE A 1 186 ? -16.535 2.604 -14.386 1.00 31.58 161 ILE A O 1
ATOM 1179 N N . THR A 1 187 ? -16.087 4.574 -13.347 1.00 31.18 162 THR A N 1
ATOM 1180 C CA . THR A 1 187 ? -14.681 4.705 -13.814 1.00 29.97 162 THR A CA 1
ATOM 1181 C C . THR A 1 187 ? -13.887 3.461 -13.386 1.00 30.65 162 THR A C 1
ATOM 1182 O O . THR A 1 187 ? -13.262 2.819 -14.260 1.00 28.25 162 THR A O 1
ATOM 1186 N N . ALA A 1 188 ? -13.931 3.114 -12.098 1.00 33.56 163 ALA A N 1
ATOM 1187 C CA . ALA A 1 188 ? -13.299 1.891 -11.534 1.00 35.84 163 ALA A CA 1
ATOM 1188 C C . ALA A 1 188 ? -13.647 0.674 -12.410 1.00 37.43 163 ALA A C 1
ATOM 1189 O O . ALA A 1 188 ? -12.707 0.042 -12.957 1.00 36.94 163 ALA A O 1
ATOM 1191 N N . LYS A 1 189 ? -14.944 0.373 -12.560 1.00 38.89 164 LYS A N 1
ATOM 1192 C CA . LYS A 1 189 ? -15.450 -0.805 -13.315 1.00 38.90 164 LYS A CA 1
ATOM 1193 C C . LYS A 1 189 ? -14.874 -0.772 -14.726 1.00 36.73 164 LYS A C 1
ATOM 1194 O O . LYS A 1 189 ? -14.338 -1.785 -15.137 1.00 38.66 164 LYS A O 1
ATOM 1200 N N . SER A 1 190 ? -14.925 0.371 -15.408 1.00 37.00 165 SER A N 1
ATOM 1201 C CA . SER A 1 190 ? -14.449 0.525 -16.809 1.00 37.66 165 SER A CA 1
ATOM 1202 C C . SER A 1 190 ? -12.995 0.034 -16.950 1.00 38.50 165 SER A C 1
ATOM 1203 O O . SER A 1 190 ? -12.632 -0.418 -18.070 1.00 35.32 165 SER A O 1
ATOM 1206 N N . MET A 1 191 ? -12.198 0.107 -15.870 1.00 40.90 166 MET A N 1
ATOM 1207 C CA . MET A 1 191 ? -10.727 -0.166 -15.862 1.00 41.43 166 MET A CA 1
ATOM 1208 C C . MET A 1 191 ? -10.405 -1.431 -15.045 1.00 44.03 166 MET A C 1
ATOM 1209 O O . MET A 1 191 ? -9.262 -1.541 -14.569 1.00 44.16 166 MET A O 1
ATOM 1214 N N . GLY A 1 192 ? -11.364 -2.360 -14.924 1.00 47.50 167 GLY A N 1
ATOM 1215 C CA . GLY A 1 192 ? -11.241 -3.649 -14.207 1.00 46.55 167 GLY A CA 1
ATOM 1216 C C . GLY A 1 192 ? -10.379 -3.542 -12.961 1.00 46.23 167 GLY A C 1
ATOM 1217 O O . GLY A 1 192 ? -9.363 -4.235 -12.891 1.00 48.63 167 GLY A O 1
ATOM 1218 N N . GLU A 1 193 ? -10.770 -2.692 -12.013 1.00 47.24 168 GLU A N 1
ATOM 1219 C CA . GLU A 1 193 ? -9.980 -2.374 -10.796 1.00 46.54 168 GLU A CA 1
ATOM 1220 C C . GLU A 1 193 ? -10.891 -1.612 -9.827 1.00 42.61 168 GLU A C 1
ATOM 1221 O O . GLU A 1 193 ? -11.786 -0.906 -10.311 1.00 43.07 168 GLU A O 1
ATOM 1227 N N . ASP A 1 194 ? -10.698 -1.789 -8.518 1.00 40.69 169 ASP A N 1
ATOM 1228 C CA . ASP A 1 194 ? -11.401 -1.037 -7.443 1.00 39.96 169 ASP A CA 1
ATOM 1229 C C . ASP A 1 194 ? -10.873 0.400 -7.387 1.00 38.11 169 ASP A C 1
ATOM 1230 O O . ASP A 1 194 ? -9.715 0.628 -7.774 1.00 40.24 169 ASP A O 1
ATOM 1235 N N . PHE A 1 195 ? -11.701 1.333 -6.917 1.00 36.50 170 PHE A N 1
ATOM 1236 C CA . PHE A 1 195 ? -11.459 2.796 -7.008 1.00 33.58 170 PHE A CA 1
ATOM 1237 C C . PHE A 1 195 ? -10.219 3.172 -6.183 1.00 29.96 170 PHE A C 1
ATOM 1238 O O . PHE A 1 195 ? -9.275 3.694 -6.761 1.00 25.92 170 PHE A O 1
ATOM 1246 N N . THR A 1 196 ? -10.233 2.916 -4.875 1.00 29.72 171 THR A N 1
ATOM 1247 C CA . THR A 1 196 ? -9.180 3.363 -3.926 1.00 30.74 171 THR A CA 1
ATOM 1248 C C . THR A 1 196 ? -7.803 2.982 -4.480 1.00 33.46 171 THR A C 1
ATOM 1249 O O . THR A 1 196 ? -6.938 3.849 -4.639 1.00 36.05 171 THR A O 1
ATOM 1253 N N . PRO A 1 197 ? -7.547 1.694 -4.810 1.00 33.11 172 PRO A N 1
ATOM 1254 C CA . PRO A 1 197 ? -6.291 1.292 -5.447 1.00 32.14 172 PRO A CA 1
ATOM 1255 C C . PRO A 1 197 ? -5.936 1.996 -6.768 1.00 33.47 172 PRO A C 1
ATOM 1256 O O . PRO A 1 197 ? -4.768 2.311 -6.961 1.00 35.16 172 PRO A O 1
ATOM 1260 N N . LEU A 1 198 ? -6.902 2.171 -7.677 1.00 31.48 173 LEU A N 1
ATOM 1261 C CA . LEU A 1 198 ? -6.698 2.959 -8.925 1.00 31.52 173 LEU A CA 1
ATOM 1262 C C . LEU A 1 198 ? -6.054 4.293 -8.547 1.00 30.80 173 LEU A C 1
ATOM 1263 O O . LEU A 1 198 ? -5.088 4.702 -9.203 1.00 32.33 173 LEU A O 1
ATOM 1268 N N . MET A 1 199 ? -6.592 4.937 -7.514 1.00 31.01 174 MET A N 1
ATOM 1269 C CA . MET A 1 199 ? -6.196 6.298 -7.092 1.00 32.20 174 MET A CA 1
ATOM 1270 C C . MET A 1 199 ? -4.827 6.244 -6.408 1.00 33.28 174 MET A C 1
ATOM 1271 O O . MET A 1 199 ? -3.937 7.008 -6.845 1.00 37.60 174 MET A O 1
ATOM 1276 N N . GLU A 1 200 ? -4.657 5.371 -5.408 1.00 32.24 175 GLU A N 1
ATOM 1277 C CA . GLU A 1 200 ? -3.450 5.332 -4.536 1.00 33.27 175 GLU A CA 1
ATOM 1278 C C . GLU A 1 200 ? -2.235 4.779 -5.285 1.00 33.73 175 GLU A C 1
ATOM 1279 O O . GLU A 1 200 ? -1.119 5.220 -4.954 1.00 35.66 175 GLU A O 1
ATOM 1285 N N . GLN A 1 201 ? -2.442 3.879 -6.254 1.00 36.27 176 GLN A N 1
ATOM 1286 C CA . GLN A 1 201 ? -1.358 3.090 -6.897 1.00 37.62 176 GLN A CA 1
ATOM 1287 C C . GLN A 1 201 ? -1.100 3.524 -8.344 1.00 36.57 176 GLN A C 1
ATOM 1288 O O . GLN A 1 201 ? -0.008 3.200 -8.829 1.00 36.66 176 GLN A O 1
ATOM 1294 N N . ARG A 1 202 ? -2.023 4.208 -9.027 1.00 35.73 177 ARG A N 1
ATOM 1295 C CA . ARG A 1 202 ? -1.758 4.677 -10.417 1.00 37.82 177 ARG A CA 1
ATOM 1296 C C . ARG A 1 202 ? -1.839 6.204 -10.517 1.00 35.53 177 ARG A C 1
ATOM 1297 O O . ARG A 1 202 ? -0.846 6.821 -10.967 1.00 36.37 177 ARG A O 1
ATOM 1305 N N . MET A 1 203 ? -2.972 6.797 -10.148 1.00 33.37 178 MET A N 1
ATOM 1306 C CA . MET A 1 203 ? -3.201 8.256 -10.313 1.00 32.26 178 MET A CA 1
ATOM 1307 C C . MET A 1 203 ? -2.180 9.034 -9.466 1.00 30.06 178 MET A C 1
ATOM 1308 O O . MET A 1 203 ? -1.325 9.721 -10.077 1.00 28.86 178 MET A O 1
ATOM 1313 N N . PHE A 1 204 ? -2.206 8.912 -8.132 1.00 27.22 179 PHE A N 1
ATOM 1314 C CA . PHE A 1 204 ? -1.326 9.719 -7.242 1.00 26.68 179 PHE A CA 1
ATOM 1315 C C . PHE A 1 204 ? 0.131 9.578 -7.688 1.00 29.16 179 PHE A C 1
ATOM 1316 O O . PHE A 1 204 ? 0.807 10.592 -7.888 1.00 32.17 179 PHE A O 1
ATOM 1324 N N . PRO A 1 205 ? 0.683 8.350 -7.846 1.00 29.15 180 PRO A N 1
ATOM 1325 C CA . PRO A 1 205 ? 2.026 8.179 -8.407 1.00 29.88 180 PRO A CA 1
ATOM 1326 C C . PRO A 1 205 ? 2.238 8.788 -9.805 1.00 29.82 180 PRO A C 1
ATOM 1327 O O . PRO A 1 205 ? 3.283 9.370 -10.028 1.00 31.49 180 PRO A O 1
ATOM 1331 N N . ALA A 1 206 ? 1.270 8.672 -10.711 1.00 28.84 181 ALA A N 1
ATOM 1332 C CA . ALA A 1 206 ? 1.388 9.228 -12.083 1.00 29.91 181 ALA A CA 1
ATOM 1333 C C . ALA A 1 206 ? 1.413 10.766 -12.037 1.00 28.84 181 ALA A C 1
ATOM 1334 O O . ALA A 1 206 ? 2.093 11.355 -12.902 1.00 27.90 181 ALA A O 1
ATOM 1336 N N . LEU A 1 207 ? 0.718 11.387 -11.068 1.00 29.25 182 LEU A N 1
ATOM 1337 C CA . LEU A 1 207 ? 0.733 12.865 -10.829 1.00 28.95 182 LEU A CA 1
ATOM 1338 C C . LEU A 1 207 ? 1.944 13.268 -9.981 1.00 28.45 182 LEU A C 1
ATOM 1339 O O . LEU A 1 207 ? 2.191 14.483 -9.895 1.00 31.97 182 LEU A O 1
ATOM 1344 N N . GLY A 1 208 ? 2.627 12.316 -9.334 1.00 27.10 183 GLY A N 1
ATOM 1345 C CA . GLY A 1 208 ? 3.806 12.569 -8.477 1.00 26.46 183 GLY A CA 1
ATOM 1346 C C . GLY A 1 208 ? 3.412 13.070 -7.091 1.00 26.87 183 GLY A C 1
ATOM 1347 O O . GLY A 1 208 ? 4.126 13.931 -6.541 1.00 26.12 183 GLY A O 1
ATOM 1348 N N . LEU A 1 209 ? 2.314 12.549 -6.537 1.00 26.99 184 LEU A N 1
ATOM 1349 C CA . LEU A 1 209 ? 1.782 12.967 -5.216 1.00 29.55 184 LEU A CA 1
ATOM 1350 C C . LEU A 1 209 ? 2.057 11.845 -4.211 1.00 30.62 184 LEU A C 1
ATOM 1351 O O . LEU A 1 209 ? 1.408 10.783 -4.310 1.00 32.65 184 LEU A O 1
ATOM 1356 N N . LYS A 1 210 ? 3.009 12.061 -3.305 1.00 32.90 185 LYS A N 1
ATOM 1357 C CA . LYS A 1 210 ? 3.567 11.003 -2.420 1.00 36.32 185 LYS A CA 1
ATOM 1358 C C . LYS A 1 210 ? 3.069 11.202 -0.988 1.00 33.48 185 LYS A C 1
ATOM 1359 O O . LYS A 1 210 ? 3.509 10.441 -0.121 1.00 32.22 185 LYS A O 1
ATOM 1365 N N . ASN A 1 211 ? 2.145 12.144 -0.779 1.00 32.11 186 ASN A N 1
ATOM 1366 C CA . ASN A 1 211 ? 1.589 12.505 0.554 1.00 31.37 186 ASN A CA 1
ATOM 1367 C C . ASN A 1 211 ? 0.072 12.643 0.438 1.00 28.75 186 ASN A C 1
ATOM 1368 O O . ASN A 1 211 ? -0.486 13.565 1.018 1.00 28.33 186 ASN A O 1
ATOM 1373 N N . SER A 1 212 ? -0.560 11.731 -0.293 1.00 28.60 187 SER A N 1
ATOM 1374 C CA . SER A 1 212 ? -1.975 11.828 -0.737 1.00 27.33 187 SER A CA 1
ATOM 1375 C C . SER A 1 212 ? -2.627 10.450 -0.618 1.00 25.60 187 SER A C 1
ATOM 1376 O O . SER A 1 212 ? -2.113 9.494 -1.197 1.00 24.35 187 SER A O 1
ATOM 1379 N N . TYR A 1 213 ? -3.719 10.368 0.130 1.00 25.66 188 TYR A N 1
ATOM 1380 C CA . TYR A 1 213 ? -4.242 9.098 0.678 1.00 27.49 188 TYR A CA 1
ATOM 1381 C C . TYR A 1 213 ? -5.755 9.187 0.854 1.00 27.10 188 TYR A C 1
ATOM 1382 O O . TYR A 1 213 ? -6.248 10.208 1.360 1.00 28.17 188 TYR A O 1
ATOM 1391 N N . ILE A 1 214 ? -6.453 8.119 0.494 1.00 26.08 189 ILE A N 1
ATOM 1392 C CA . ILE A 1 214 ? -7.832 7.858 0.980 1.00 27.01 189 ILE A CA 1
ATOM 1393 C C . ILE A 1 214 ? -7.694 7.139 2.322 1.00 27.00 189 ILE A C 1
ATOM 1394 O O . ILE A 1 214 ? -8.336 7.564 3.269 1.00 25.69 189 ILE A O 1
ATOM 1399 N N . ASP A 1 215 ? -6.860 6.099 2.377 1.00 29.22 190 ASP A N 1
ATOM 1400 C CA . ASP A 1 215 ? -6.541 5.333 3.611 1.00 30.98 190 ASP A CA 1
ATOM 1401 C C . ASP A 1 215 ? -5.158 5.784 4.079 1.00 29.32 190 ASP A C 1
ATOM 1402 O O . ASP A 1 215 ? -4.156 5.455 3.399 1.00 28.30 190 ASP A O 1
ATOM 1407 N N . VAL A 1 216 ? -5.111 6.583 5.143 1.00 29.24 191 VAL A N 1
ATOM 1408 C CA . VAL A 1 216 ? -3.826 7.037 5.736 1.00 29.34 191 VAL A CA 1
ATOM 1409 C C . VAL A 1 216 ? -3.154 5.797 6.306 1.00 30.15 191 VAL A C 1
ATOM 1410 O O . VAL A 1 216 ? -3.732 5.152 7.185 1.00 28.68 191 VAL A O 1
ATOM 1414 N N . PRO A 1 217 ? -1.930 5.445 5.843 1.00 31.54 192 PRO A N 1
ATOM 1415 C CA . PRO A 1 217 ? -1.142 4.381 6.476 1.00 34.24 192 PRO A CA 1
ATOM 1416 C C . PRO A 1 217 ? -0.869 4.655 7.970 1.00 37.14 192 PRO A C 1
ATOM 1417 O O . PRO A 1 217 ? -0.790 5.818 8.345 1.00 35.89 192 PRO A O 1
ATOM 1421 N N . GLU A 1 218 ? -0.703 3.597 8.779 1.00 42.52 193 GLU A N 1
ATOM 1422 C CA . GLU A 1 218 ? -0.404 3.688 10.240 1.00 44.95 193 GLU A CA 1
ATOM 1423 C C . GLU A 1 218 ? 0.843 4.556 10.434 1.00 39.78 193 GLU A C 1
ATOM 1424 O O . GLU A 1 218 ? 0.878 5.384 11.358 1.00 36.39 193 GLU A O 1
ATOM 1430 N N . ALA A 1 219 ? 1.834 4.375 9.569 1.00 38.82 194 ALA A N 1
ATOM 1431 C CA . ALA A 1 219 ? 3.124 5.090 9.644 1.00 40.29 194 ALA A CA 1
ATOM 1432 C C . ALA A 1 219 ? 2.901 6.609 9.532 1.00 41.24 194 ALA A C 1
ATOM 1433 O O . ALA A 1 219 ? 3.730 7.339 10.092 1.00 40.74 194 ALA A O 1
ATOM 1435 N N . ARG A 1 220 ? 1.835 7.073 8.856 1.00 39.12 195 ARG A N 1
ATOM 1436 C CA . ARG A 1 220 ? 1.604 8.520 8.565 1.00 38.87 195 ARG A CA 1
ATOM 1437 C C . ARG A 1 220 ? 0.543 9.120 9.500 1.00 34.60 195 ARG A C 1
ATOM 1438 O O . ARG A 1 220 ? 0.240 10.296 9.342 1.00 31.32 195 ARG A O 1
ATOM 1446 N N . ILE A 1 221 ? -0.001 8.354 10.444 1.00 34.30 196 ILE A N 1
ATOM 1447 C CA . ILE A 1 221 ? -1.105 8.822 11.332 1.00 35.41 196 ILE A CA 1
ATOM 1448 C C . ILE A 1 221 ? -0.609 9.943 12.246 1.00 35.65 196 ILE A C 1
ATOM 1449 O O . ILE A 1 221 ? -1.404 10.789 12.645 1.00 36.19 196 ILE A O 1
ATOM 1454 N N . PRO A 1 222 ? 0.684 9.982 12.650 1.00 35.09 197 PRO A N 1
ATOM 1455 C CA . PRO A 1 222 ? 1.232 11.151 13.355 1.00 33.39 197 PRO A CA 1
ATOM 1456 C C . PRO A 1 222 ? 1.201 12.458 12.545 1.00 32.31 197 PRO A C 1
ATOM 1457 O O . PRO A 1 222 ? 1.178 13.524 13.137 1.00 31.82 197 PRO A O 1
ATOM 1461 N N . ASP A 1 223 ? 1.206 12.341 11.216 1.00 30.25 198 ASP A N 1
ATOM 1462 C CA . ASP A 1 223 ? 1.152 13.473 10.259 1.00 29.09 198 ASP A CA 1
ATOM 1463 C C . ASP A 1 223 ? -0.279 13.993 10.090 1.00 28.38 198 ASP A C 1
ATOM 1464 O O . ASP A 1 223 ? -0.417 15.134 9.601 1.00 29.49 198 ASP A O 1
ATOM 1469 N N . TYR A 1 224 ? -1.295 13.205 10.444 1.00 27.26 199 TYR A N 1
ATOM 1470 C CA . TYR A 1 224 ? -2.729 13.544 10.234 1.00 28.64 199 TYR A CA 1
ATOM 1471 C C . TYR A 1 224 ? -3.123 14.625 11.247 1.00 27.99 199 TYR A C 1
ATOM 1472 O O . TYR A 1 224 ? -3.329 14.285 12.420 1.00 25.69 199 TYR A O 1
ATOM 1481 N N . ALA A 1 225 ? -3.211 15.883 10.794 1.00 27.54 200 ALA A N 1
ATOM 1482 C CA . ALA A 1 225 ? -3.632 17.051 11.600 1.00 27.56 200 ALA A CA 1
ATOM 1483 C C . ALA A 1 225 ? -4.958 16.732 12.288 1.00 28.29 200 ALA A C 1
ATOM 1484 O O . ALA A 1 225 ? -5.744 15.924 11.743 1.00 28.40 200 ALA A O 1
ATOM 1486 N N . GLN A 1 226 ? -5.190 17.347 13.447 1.00 27.81 201 GLN A N 1
ATOM 1487 C CA . GLN A 1 226 ? -6.450 17.184 14.207 1.00 27.21 201 GLN A CA 1
ATOM 1488 C C . GLN A 1 226 ? -7.434 18.192 13.620 1.00 26.88 201 GLN A C 1
ATOM 1489 O O . GLN A 1 226 ? -7.039 19.355 13.469 1.00 25.26 201 GLN A O 1
ATOM 1495 N N . GLY A 1 227 ? -8.625 17.725 13.231 1.00 28.34 202 GLY A N 1
ATOM 1496 C CA . GLY A 1 227 ? -9.771 18.573 12.854 1.00 28.02 202 GLY A CA 1
ATOM 1497 C C . GLY A 1 227 ? -10.490 19.077 14.094 1.00 28.07 202 GLY A C 1
ATOM 1498 O O . GLY A 1 227 ? -10.412 18.398 15.157 1.00 25.01 202 GLY A O 1
ATOM 1499 N N . TYR A 1 228 ? -11.186 20.211 13.965 1.00 29.80 203 TYR A N 1
ATOM 1500 C CA . TYR A 1 228 ? -11.922 20.896 15.062 1.00 31.14 203 TYR A CA 1
ATOM 1501 C C . TYR A 1 228 ? 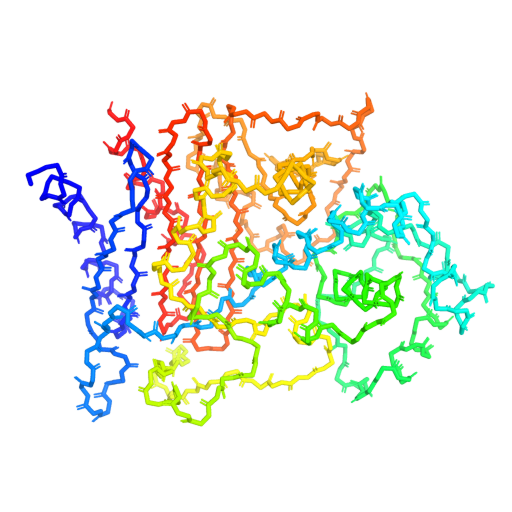-13.296 21.342 14.549 1.00 33.28 203 TYR A C 1
ATOM 1502 O O . TYR A 1 228 ? -13.358 21.986 13.477 1.00 33.68 203 TYR A O 1
ATOM 1511 N N . LYS A 1 229 ? -14.360 20.994 15.283 1.00 37.13 204 LYS A N 1
ATOM 1512 C CA . LYS A 1 229 ? -15.756 21.422 14.988 1.00 39.23 204 LYS A CA 1
ATOM 1513 C C . LYS A 1 229 ? -15.901 22.896 15.365 1.00 39.93 204 LYS A C 1
ATOM 1514 O O . LYS A 1 229 ? -14.986 23.417 16.031 1.00 36.31 204 LYS A O 1
ATOM 1520 N N . LYS A 1 230 ? -17.023 23.518 14.994 1.00 44.67 205 LYS A N 1
ATOM 1521 C CA . LYS A 1 230 ? -17.311 24.957 15.256 1.00 51.08 205 LYS A CA 1
ATOM 1522 C C . LYS A 1 230 ? -17.136 25.274 16.750 1.00 49.39 205 LYS A C 1
ATOM 1523 O O . LYS A 1 230 ? -16.695 26.399 17.043 1.00 46.61 205 LYS A O 1
ATOM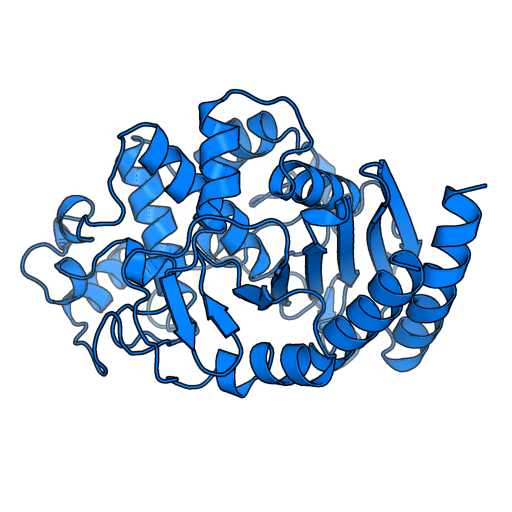 1529 N N . ASP A 1 231 ? -17.431 24.321 17.649 1.00 50.24 206 ASP A N 1
ATOM 1530 C CA . ASP A 1 231 ? -17.393 24.518 19.131 1.00 52.92 206 ASP A CA 1
ATOM 1531 C C . ASP A 1 231 ? -15.954 24.410 19.682 1.00 50.98 206 ASP A C 1
ATOM 1532 O O . ASP A 1 231 ? -15.684 25.056 20.714 1.00 51.45 206 ASP A O 1
ATOM 1537 N N . GLY A 1 232 ? -15.056 23.663 19.022 1.00 48.86 207 GLY A N 1
ATOM 1538 C CA . GLY A 1 232 ? -13.642 23.506 19.427 1.00 45.33 207 GLY A CA 1
ATOM 1539 C C . GLY A 1 232 ? -13.296 22.072 19.813 1.00 45.32 207 GLY A C 1
ATOM 1540 O O . GLY A 1 232 ? -12.132 21.833 20.209 1.00 42.03 207 GLY A O 1
ATOM 1541 N N . ALA A 1 233 ? -14.261 21.148 19.704 1.00 43.10 208 ALA A N 1
ATOM 1542 C CA . ALA A 1 233 ? -14.079 19.705 19.968 1.00 43.64 208 ALA A CA 1
ATOM 1543 C C . ALA A 1 233 ? -13.296 19.068 18.824 1.00 42.19 208 ALA A C 1
ATOM 1544 O O . ALA A 1 233 ? -13.541 19.347 17.649 1.00 38.46 208 ALA A O 1
ATOM 1546 N N . PRO A 1 234 ? -12.333 18.179 19.154 1.00 41.43 209 PRO A N 1
ATOM 1547 C CA . PRO A 1 234 ? -11.551 17.484 18.136 1.00 38.81 209 PRO A CA 1
ATOM 1548 C C . PRO A 1 234 ? -12.415 16.485 17.354 1.00 37.92 209 PRO A C 1
ATOM 1549 O O . PRO A 1 234 ? -13.283 15.870 17.960 1.00 36.50 209 PRO A O 1
ATOM 1553 N N . ILE A 1 235 ? -12.153 16.342 16.046 1.00 36.07 210 ILE A N 1
ATOM 1554 C CA . ILE A 1 235 ? -12.800 15.320 15.172 1.00 33.14 210 ILE A CA 1
ATOM 1555 C C . ILE A 1 235 ? -11.984 15.087 13.893 1.00 31.73 210 ILE A C 1
ATOM 1556 O O . ILE A 1 235 ? -11.305 16.015 13.429 1.00 31.59 210 ILE A O 1
ATOM 1561 N N . ARG A 1 236 ? -12.098 13.886 13.328 1.00 30.34 211 ARG A N 1
ATOM 1562 C CA . ARG A 1 236 ? -11.586 13.528 11.979 1.00 30.63 211 ARG A CA 1
ATOM 1563 C C . ARG A 1 236 ? -12.721 12.825 11.224 1.00 32.41 211 ARG A C 1
ATOM 1564 O O . ARG A 1 236 ? -13.635 12.311 11.904 1.00 30.50 211 ARG A O 1
ATOM 1572 N N . MET A 1 237 ? -12.668 12.810 9.887 1.00 33.24 212 MET A N 1
ATOM 1573 C CA . MET A 1 237 ? -13.798 12.379 9.022 1.00 35.31 212 MET A CA 1
ATOM 1574 C C . MET A 1 237 ? -14.100 10.893 9.268 1.00 38.58 212 MET A C 1
ATOM 1575 O O . MET A 1 237 ? -13.166 10.140 9.654 1.00 35.97 212 MET A O 1
ATOM 1580 N N . ALA A 1 238 ? -15.369 10.513 9.066 1.00 39.87 213 ALA A N 1
ATOM 1581 C CA . ALA A 1 238 ? -15.884 9.124 9.059 1.00 40.93 213 ALA A CA 1
ATOM 1582 C C . ALA A 1 238 ? -15.959 8.608 7.618 1.00 41.50 213 ALA A C 1
ATOM 1583 O O . ALA A 1 238 ? -16.540 9.264 6.752 1.00 38.55 213 ALA A O 1
ATOM 1585 N N . PRO A 1 239 ? -15.383 7.423 7.298 1.00 40.94 214 PRO A N 1
ATOM 1586 C CA . PRO A 1 239 ? -15.691 6.746 6.039 1.00 40.33 214 PRO A CA 1
ATOM 1587 C C . PRO A 1 239 ? -17.185 6.390 5.932 1.00 39.28 214 PRO A C 1
ATOM 1588 O O . PRO A 1 239 ? -17.877 6.329 6.943 1.00 35.28 214 PRO A O 1
ATOM 1592 N N . GLY A 1 240 ? -17.654 6.216 4.693 1.00 37.42 215 GLY A N 1
ATOM 1593 C CA . GLY A 1 240 ? -19.053 5.883 4.376 1.00 35.92 215 GLY A CA 1
ATOM 1594 C C . GLY A 1 240 ? -19.212 5.524 2.914 1.00 34.53 215 GLY A C 1
ATOM 1595 O O . GLY A 1 240 ? -18.195 5.333 2.239 1.00 33.61 215 GLY A O 1
ATOM 1596 N N . VAL A 1 241 ? -20.451 5.464 2.426 1.00 35.00 216 VAL A N 1
ATOM 1597 C CA . VAL A 1 241 ? -20.749 5.065 1.021 1.00 34.25 216 VAL A CA 1
ATOM 1598 C C . VAL A 1 241 ? -20.232 6.155 0.074 1.00 31.87 216 VAL A C 1
ATOM 1599 O O . VAL A 1 241 ? -20.604 7.329 0.242 1.00 27.83 216 VAL A O 1
ATOM 1603 N N . LEU A 1 242 ? -19.374 5.751 -0.860 1.00 31.39 217 LEU A N 1
ATOM 1604 C CA . LEU A 1 242 ? -18.778 6.583 -1.937 1.00 32.13 217 LEU A CA 1
ATOM 1605 C C . LEU A 1 242 ? -17.909 7.713 -1.357 1.00 31.31 217 LEU A C 1
ATOM 1606 O O . LEU A 1 242 ? -17.643 8.677 -2.090 1.00 32.06 217 LEU A O 1
ATOM 1611 N N . SER A 1 243 ? -17.426 7.581 -0.116 1.00 30.97 218 SER A N 1
ATOM 1612 C CA . SER A 1 243 ? -16.634 8.630 0.576 1.00 28.49 218 SER A CA 1
ATOM 1613 C C . SER A 1 243 ? -15.288 8.796 -0.135 1.00 27.85 218 SER A C 1
ATOM 1614 O O . SER A 1 243 ? -14.890 9.930 -0.385 1.00 30.83 218 SER A O 1
ATOM 1617 N N . ALA A 1 244 ? -14.609 7.716 -0.485 1.00 27.54 219 ALA A N 1
ATOM 1618 C CA . ALA A 1 244 ? -13.332 7.793 -1.228 1.00 28.70 219 ALA A CA 1
ATOM 1619 C C . ALA A 1 244 ? -13.546 8.620 -2.500 1.00 29.50 219 ALA A C 1
ATOM 1620 O O . ALA A 1 244 ? -12.668 9.444 -2.835 1.00 29.82 219 ALA A O 1
ATOM 1622 N N . GLU A 1 245 ? -14.676 8.393 -3.178 1.00 28.64 220 GLU A N 1
ATOM 1623 C CA . GLU A 1 245 ? -14.970 8.940 -4.528 1.00 28.57 220 GLU A CA 1
ATOM 1624 C C . GLU A 1 245 ? -15.420 10.397 -4.387 1.00 26.71 220 GLU A C 1
ATOM 1625 O O . GLU A 1 245 ? -15.287 11.145 -5.391 1.00 24.85 220 GLU A O 1
ATOM 1631 N N . ALA A 1 246 ? -15.865 10.793 -3.186 1.00 24.36 221 ALA A N 1
ATOM 1632 C CA . ALA A 1 246 ? -16.616 12.047 -2.942 1.00 24.80 221 ALA A CA 1
ATOM 1633 C C . ALA A 1 246 ? -15.872 13.024 -2.016 1.00 25.03 221 ALA A C 1
ATOM 1634 O O . ALA A 1 246 ? -15.841 14.214 -2.383 1.00 25.36 221 ALA A O 1
ATOM 1636 N N . TYR A 1 247 ? -15.365 12.606 -0.843 1.00 24.86 222 TYR A N 1
ATOM 1637 C CA . TYR A 1 247 ? -14.813 13.551 0.174 1.00 25.63 222 TYR A CA 1
ATOM 1638 C C . TYR A 1 247 ? -13.644 12.973 0.997 1.00 25.55 222 TYR A C 1
ATOM 1639 O O . TYR A 1 247 ? -13.239 13.617 2.008 1.00 25.82 222 TYR A O 1
ATOM 1648 N N . GLY A 1 248 ? -13.042 11.870 0.545 1.00 23.97 223 GLY A N 1
ATOM 1649 C CA . GLY A 1 248 ? -12.227 10.980 1.395 1.00 22.26 223 GLY A CA 1
ATOM 1650 C C . GLY A 1 248 ? -10.731 11.260 1.349 1.00 20.68 223 GLY A C 1
ATOM 1651 O O . GLY A 1 248 ? -10.004 10.708 2.212 1.00 20.51 223 GLY A O 1
ATOM 1652 N N . VAL A 1 249 ? -10.256 12.051 0.390 1.00 18.56 224 VAL A N 1
ATOM 1653 C CA . VAL A 1 249 ? -8.794 12.260 0.202 1.00 18.53 224 VAL A CA 1
ATOM 1654 C C . VAL A 1 249 ? -8.247 13.188 1.300 1.00 18.65 224 VAL A C 1
ATOM 1655 O O . VAL A 1 249 ? -8.906 14.206 1.619 1.00 18.43 224 VAL A O 1
ATOM 1659 N N . LYS A 1 250 ? -7.095 12.810 1.871 1.00 18.47 225 LYS A N 1
ATOM 1660 C CA . LYS A 1 250 ? -6.189 13.686 2.657 1.00 18.82 225 LYS A CA 1
ATOM 1661 C C . LYS A 1 250 ? -4.928 13.926 1.834 1.00 18.70 225 LYS A C 1
ATOM 1662 O O . LYS A 1 250 ? -4.515 13.009 1.052 1.00 18.95 225 LYS A O 1
ATOM 1668 N N . SER A 1 251 ? -4.355 15.116 1.988 1.00 17.69 226 SER A N 1
ATOM 1669 C CA . SER A 1 251 ? -3.195 15.569 1.190 1.00 17.43 226 SER A CA 1
ATOM 1670 C C . SER A 1 251 ? -2.493 16.731 1.898 1.00 18.28 226 SER A C 1
ATOM 1671 O O . SER A 1 251 ? -2.969 17.192 2.960 1.00 17.43 226 SER A O 1
ATOM 1674 N N . THR A 1 252 ? -1.358 17.137 1.344 1.00 18.72 227 THR A N 1
ATOM 1675 C CA . THR A 1 252 ? -0.519 18.230 1.874 1.00 19.07 227 THR A CA 1
ATOM 1676 C C . THR A 1 252 ? -0.625 19.392 0.894 1.00 18.71 227 THR A C 1
ATOM 1677 O O . THR A 1 252 ? -1.015 19.138 -0.265 1.00 17.92 227 THR A O 1
ATOM 1681 N N . ALA A 1 253 ? -0.286 20.598 1.354 1.00 18.13 228 ALA A N 1
ATOM 1682 C CA . ALA A 1 253 ? -0.238 21.826 0.534 1.00 17.92 228 ALA A CA 1
ATOM 1683 C C . ALA A 1 253 ? 0.749 21.620 -0.620 1.00 18.30 228 ALA A C 1
ATOM 1684 O O . ALA A 1 253 ? 0.392 21.966 -1.735 1.00 18.34 228 ALA A O 1
ATOM 1686 N N . ALA A 1 254 ? 1.940 21.070 -0.346 1.00 18.84 229 ALA A N 1
ATOM 1687 C CA . ALA A 1 254 ? 2.960 20.691 -1.352 1.00 18.64 229 ALA A CA 1
ATOM 1688 C C . ALA A 1 254 ? 2.334 19.797 -2.435 1.00 19.89 229 ALA A C 1
ATOM 1689 O O . ALA A 1 254 ? 2.534 20.071 -3.630 1.00 18.96 229 ALA A O 1
ATOM 1691 N N . ASP A 1 255 ? 1.634 18.734 -2.042 1.00 21.26 230 ASP A N 1
ATOM 1692 C CA . ASP A 1 255 ? 1.037 17.791 -3.022 1.00 23.75 230 ASP A CA 1
ATOM 1693 C C . ASP A 1 255 ? 0.035 18.566 -3.886 1.00 24.52 230 ASP A C 1
ATOM 1694 O O . ASP A 1 255 ? 0.178 18.534 -5.103 1.00 26.49 230 ASP A O 1
ATOM 1699 N N . MET A 1 256 ? -0.898 19.287 -3.269 1.00 26.51 231 MET A N 1
ATOM 1700 C CA . MET A 1 256 ? -1.964 20.050 -3.974 1.00 27.14 231 MET A CA 1
ATOM 1701 C C . MET A 1 256 ? -1.348 21.150 -4.848 1.00 26.57 231 MET A C 1
ATOM 1702 O O . MET A 1 256 ? -1.920 21.444 -5.912 1.00 27.40 231 MET A O 1
ATOM 1707 N N . THR A 1 257 ? -0.227 21.728 -4.420 1.00 26.04 232 THR A N 1
ATOM 1708 C CA . THR A 1 257 ? 0.513 22.782 -5.158 1.00 26.67 232 THR A CA 1
ATOM 1709 C C . THR A 1 257 ? 1.002 22.192 -6.487 1.00 26.54 232 THR A C 1
ATOM 1710 O O . THR A 1 257 ? 0.965 22.895 -7.506 1.00 26.44 232 THR A O 1
ATOM 1714 N N . ARG A 1 258 ? 1.445 20.935 -6.448 1.00 26.76 233 ARG A N 1
ATOM 1715 C CA . ARG A 1 258 ? 1.874 20.140 -7.618 1.00 28.18 233 ARG A CA 1
ATOM 1716 C C . ARG A 1 258 ? 0.645 19.763 -8.450 1.00 26.31 233 ARG A C 1
ATOM 1717 O O . ARG A 1 258 ? 0.754 19.732 -9.696 1.00 27.01 233 ARG A O 1
ATOM 1725 N N . PHE A 1 259 ? -0.486 19.479 -7.802 1.00 22.77 234 PHE A N 1
ATOM 1726 C CA . PHE A 1 259 ? -1.756 19.219 -8.519 1.00 22.61 234 PHE A CA 1
ATOM 1727 C C . PHE A 1 259 ? -2.123 20.463 -9.348 1.00 23.06 234 PHE A C 1
ATOM 1728 O O . PHE A 1 259 ? -2.520 20.307 -10.533 1.00 22.44 234 PHE A O 1
ATOM 1736 N N . MET A 1 260 ? -1.927 21.663 -8.783 1.00 22.82 235 MET A N 1
ATOM 1737 C CA . MET A 1 260 ? -2.263 22.938 -9.467 1.00 22.40 235 MET A CA 1
ATOM 1738 C C . MET A 1 260 ? -1.354 23.118 -10.678 1.00 22.51 235 MET A C 1
ATOM 1739 O O . MET A 1 260 ? -1.900 23.380 -11.777 1.00 21.30 235 MET A O 1
ATOM 1744 N N . GLN A 1 261 ? -0.049 22.890 -10.494 1.00 22.30 236 GLN A N 1
ATOM 1745 C CA . GLN A 1 261 ? 0.963 22.937 -11.582 1.00 21.86 236 GLN A CA 1
ATOM 1746 C C . GLN A 1 261 ? 0.539 21.990 -12.705 1.00 21.75 236 GLN A C 1
ATOM 1747 O O . GLN A 1 261 ? 0.598 22.414 -13.859 1.00 20.89 236 GLN A O 1
ATOM 1753 N N . ALA A 1 262 ? 0.125 20.764 -12.371 1.00 22.51 237 ALA A N 1
ATOM 1754 C CA . ALA A 1 262 ? -0.394 19.768 -13.341 1.00 23.03 237 ALA A CA 1
ATOM 1755 C C . ALA A 1 262 ? -1.621 20.348 -14.052 1.00 23.04 237 ALA A C 1
ATOM 1756 O O . ALA A 1 262 ? -1.671 20.254 -15.288 1.00 21.81 237 ALA A O 1
ATOM 1758 N N . ASN A 1 263 ? -2.562 20.918 -13.289 1.00 22.76 238 ASN A N 1
ATOM 1759 C CA . ASN A 1 263 ? -3.810 21.539 -13.814 1.00 22.72 238 ASN A CA 1
ATOM 1760 C C . ASN A 1 263 ? -3.538 22.860 -14.557 1.00 22.11 238 ASN A C 1
ATOM 1761 O O . ASN A 1 263 ? -4.513 23.441 -15.073 1.00 21.01 238 ASN A O 1
ATOM 1766 N N . MET A 1 264 ? -2.291 23.324 -14.658 1.00 22.35 239 MET A N 1
ATOM 1767 C CA . MET A 1 264 ? -1.953 24.492 -15.519 1.00 23.63 239 MET A CA 1
ATOM 1768 C C . MET A 1 264 ? -1.015 24.061 -16.664 1.00 23.69 239 MET A C 1
ATOM 1769 O O . MET A 1 264 ? -0.452 24.948 -17.325 1.00 23.61 239 MET A O 1
ATOM 1774 N N . ASN A 1 265 ? -0.872 22.750 -16.890 1.00 24.69 240 ASN A N 1
ATOM 1775 C CA . ASN A 1 265 ? -0.116 22.119 -18.012 1.00 27.33 240 ASN A CA 1
ATOM 1776 C C . ASN A 1 265 ? 1.392 22.392 -17.880 1.00 27.39 240 ASN A C 1
ATOM 1777 O O . ASN A 1 265 ? 2.058 22.477 -18.935 1.00 23.91 240 ASN A O 1
ATOM 1782 N N . LEU A 1 266 ? 1.912 22.478 -16.644 1.00 26.72 241 LEU A N 1
ATOM 1783 C CA . LEU A 1 266 ? 3.297 22.944 -16.356 1.00 27.96 241 LEU A CA 1
ATOM 1784 C C . LEU A 1 266 ? 4.257 21.772 -16.112 1.00 28.78 241 LEU A C 1
ATOM 1785 O O . LEU A 1 266 ? 5.484 22.037 -16.090 1.00 31.32 241 LEU A O 1
ATOM 1790 N N . LEU A 1 267 ? 3.753 20.555 -15.889 1.00 29.07 242 LEU A N 1
ATOM 1791 C CA . LEU A 1 267 ? 4.591 19.358 -15.599 1.00 31.95 242 LEU A CA 1
ATOM 1792 C C . LEU A 1 267 ? 4.644 18.488 -16.847 1.00 32.65 242 LEU A C 1
ATOM 1793 O O . LEU A 1 267 ? 3.592 18.126 -17.360 1.00 31.81 242 LEU A O 1
ATOM 1798 N N . PRO A 1 268 ? 5.840 18.102 -17.359 1.00 37.01 243 PRO A N 1
ATOM 1799 C CA . PRO A 1 268 ? 5.922 17.144 -18.462 1.00 39.11 243 PRO A CA 1
ATOM 1800 C C . PRO A 1 268 ? 5.624 15.724 -17.937 1.00 39.62 243 PRO A C 1
ATOM 1801 O O . PRO A 1 268 ? 6.508 15.118 -17.342 1.00 40.39 243 PRO A O 1
ATOM 1805 N N . LEU A 1 269 ? 4.380 15.256 -18.138 1.00 39.33 244 LEU A N 1
ATOM 1806 C CA . LEU A 1 269 ? 3.880 13.892 -17.797 1.00 38.77 244 LEU A CA 1
ATOM 1807 C C . LEU A 1 269 ? 3.553 13.167 -19.106 1.00 38.83 244 LEU A C 1
ATOM 1808 O O . LEU A 1 269 ? 3.740 13.796 -20.166 1.00 37.10 244 LEU A O 1
ATOM 1813 N N . ASP A 1 270 ? 3.082 11.914 -19.052 1.00 42.47 245 ASP A N 1
ATOM 1814 C CA . ASP A 1 270 ? 2.695 11.161 -20.282 1.00 49.04 245 ASP A CA 1
ATOM 1815 C C . ASP A 1 270 ? 1.538 11.924 -20.936 1.00 48.96 245 ASP A C 1
ATOM 1816 O O . ASP A 1 270 ? 0.715 12.505 -20.197 1.00 48.35 245 ASP A O 1
ATOM 1821 N N . ALA A 1 271 ? 1.524 11.957 -22.271 1.00 47.97 246 ALA A N 1
ATOM 1822 C CA . ALA A 1 271 ? 0.598 12.752 -23.110 1.00 45.52 246 ALA A CA 1
ATOM 1823 C C . ALA A 1 271 ? -0.843 12.563 -22.620 1.00 43.46 246 ALA A C 1
ATOM 1824 O O . ALA A 1 271 ? -1.522 13.587 -22.414 1.00 40.85 246 ALA A O 1
ATOM 1826 N N . LYS A 1 272 ? -1.260 11.308 -22.403 1.00 44.65 247 LYS A N 1
ATOM 1827 C CA . LYS A 1 272 ? -2.668 10.910 -22.109 1.00 47.01 247 LYS A CA 1
ATOM 1828 C C . LYS A 1 272 ? -3.124 11.492 -20.763 1.00 41.38 247 LYS A C 1
ATOM 1829 O O . LYS A 1 272 ? -4.221 12.052 -20.716 1.00 40.14 247 LYS A O 1
ATOM 1835 N N . LEU A 1 273 ? -2.334 11.331 -19.704 1.00 39.21 248 LEU A N 1
ATOM 1836 C CA . LEU A 1 273 ? -2.638 11.896 -18.364 1.00 39.19 248 LEU A CA 1
ATOM 1837 C C . LEU A 1 273 ? -2.700 13.425 -18.468 1.00 39.27 248 LEU A C 1
ATOM 1838 O O . LEU A 1 273 ? -3.581 14.032 -17.838 1.00 37.38 248 LEU A O 1
ATOM 1843 N N . GLN A 1 274 ? -1.784 14.018 -19.235 1.00 41.82 249 GLN A N 1
ATOM 1844 C CA . GLN A 1 274 ? -1.700 15.484 -19.477 1.00 44.54 249 GLN A CA 1
ATOM 1845 C C . GLN A 1 274 ? -2.998 15.949 -20.150 1.00 41.17 249 GLN A C 1
ATOM 1846 O O . GLN A 1 274 ? -3.531 16.980 -19.708 1.00 41.13 249 GLN A O 1
ATOM 1852 N N . ARG A 1 275 ? -3.490 15.214 -21.159 1.00 37.62 250 ARG A N 1
ATOM 1853 C CA . ARG A 1 275 ? -4.743 15.549 -21.896 1.00 39.54 250 ARG A CA 1
ATOM 1854 C C . ARG A 1 275 ? -5.946 15.325 -20.966 1.00 33.93 250 ARG A C 1
ATOM 1855 O O . ARG A 1 275 ? -6.885 16.130 -21.002 1.00 30.98 250 ARG A O 1
ATOM 1863 N N . ALA A 1 276 ? -5.924 14.248 -20.185 1.00 30.10 251 ALA A N 1
ATOM 1864 C CA . ALA A 1 276 ? -6.982 13.888 -19.218 1.00 29.48 251 ALA A CA 1
ATOM 1865 C C . ALA A 1 276 ? -7.170 15.050 -18.241 1.00 28.05 251 ALA A C 1
ATOM 1866 O O . ALA A 1 276 ? -8.311 15.427 -17.986 1.00 27.89 251 ALA A O 1
ATOM 1868 N N . ILE A 1 277 ? -6.078 15.593 -17.719 1.00 27.68 252 ILE A N 1
ATOM 1869 C CA . ILE A 1 277 ? -6.125 16.631 -16.651 1.00 29.28 252 ILE A CA 1
ATOM 1870 C C . ILE A 1 277 ? -6.734 17.904 -17.242 1.00 27.82 252 ILE A C 1
ATOM 1871 O O . ILE A 1 277 ? -7.631 18.477 -16.609 1.00 29.23 252 ILE A O 1
ATOM 1876 N N . MET A 1 278 ? -6.270 18.330 -18.410 1.00 27.16 253 MET A N 1
ATOM 1877 C CA . MET A 1 278 ? -6.696 19.623 -18.999 1.00 27.66 253 MET A CA 1
ATOM 1878 C C . MET A 1 278 ? -8.141 19.513 -19.502 1.00 27.57 253 MET A C 1
ATOM 1879 O O . MET A 1 278 ? -8.832 20.538 -19.499 1.00 28.21 253 MET A O 1
ATOM 1884 N N . GLN A 1 279 ? -8.608 18.316 -19.851 1.00 27.80 254 GLN A N 1
ATOM 1885 C CA . GLN A 1 279 ? -9.979 18.110 -20.390 1.00 27.25 254 GLN A CA 1
ATOM 1886 C C . GLN A 1 279 ? -11.018 18.059 -19.261 1.00 25.13 254 GLN A C 1
ATOM 1887 O O . GLN A 1 279 ? -12.229 18.090 -19.596 1.00 23.13 254 GLN A O 1
ATOM 1893 N N . THR A 1 280 ? -10.597 18.029 -17.989 1.00 23.04 255 THR A N 1
ATOM 1894 C CA . THR A 1 280 ? -11.525 18.252 -16.848 1.00 23.23 255 THR A CA 1
ATOM 1895 C C . THR A 1 280 ? -11.997 19.706 -16.881 1.00 23.24 255 THR A C 1
ATOM 1896 O O . THR A 1 280 ? -13.037 19.964 -16.302 1.00 25.87 255 THR A O 1
ATOM 1900 N N . HIS A 1 281 ? -11.249 20.597 -17.539 1.00 22.94 256 HIS A N 1
ATOM 1901 C CA . HIS A 1 281 ? -11.528 22.053 -17.634 1.00 22.77 256 HIS A CA 1
ATOM 1902 C C . HIS A 1 281 ? -12.540 22.360 -18.743 1.00 23.09 256 HIS A C 1
ATOM 1903 O O . HIS A 1 281 ? -12.949 23.534 -18.847 1.00 24.20 256 HIS A O 1
ATOM 1910 N N . THR A 1 282 ? -12.913 21.385 -19.572 1.00 22.22 257 THR A N 1
ATOM 1911 C CA . THR A 1 282 ? -13.952 21.600 -20.611 1.00 21.83 257 THR A CA 1
ATOM 1912 C C . THR A 1 282 ? -15.212 22.145 -19.926 1.00 20.92 257 THR A C 1
ATOM 1913 O O . THR A 1 282 ? -15.625 21.533 -18.936 1.00 20.70 257 THR A O 1
ATOM 1917 N N . GLY A 1 283 ? -15.755 23.270 -20.405 1.00 19.96 258 GLY A N 1
ATOM 1918 C CA . GLY A 1 283 ? -17.014 23.867 -19.908 1.00 20.09 258 GLY A CA 1
ATOM 1919 C C . GLY A 1 283 ? -18.246 23.222 -20.537 1.00 19.59 258 GLY A C 1
ATOM 1920 O O . GLY A 1 283 ? -18.340 23.188 -21.796 1.00 17.74 258 GLY A O 1
ATOM 1921 N N . TYR A 1 284 ? -19.149 22.717 -19.701 1.00 18.81 259 TYR A N 1
ATOM 1922 C CA . TYR A 1 284 ? -20.284 21.869 -20.132 1.00 21.10 259 TYR A CA 1
ATOM 1923 C C . TYR A 1 284 ? -21.611 22.604 -19.925 1.00 23.37 259 TYR A C 1
ATOM 1924 O O . TYR A 1 284 ? -22.503 22.509 -20.819 1.00 23.42 259 TYR A O 1
ATOM 1933 N N . PHE A 1 285 ? -21.768 23.298 -18.793 1.00 24.67 260 PHE A N 1
ATOM 1934 C CA . PHE A 1 285 ? -23.036 23.988 -18.445 1.00 26.15 260 PHE A CA 1
ATOM 1935 C C . PHE A 1 285 ? -22.766 25.346 -17.800 1.00 28.36 260 PHE A C 1
ATOM 1936 O O . PHE A 1 285 ? -21.869 25.471 -16.966 1.00 27.60 260 PHE A O 1
ATOM 1944 N N . LYS A 1 286 ? -23.571 26.329 -18.198 1.00 32.59 261 LYS A N 1
ATOM 1945 C CA . LYS A 1 286 ? -23.674 27.654 -17.550 1.00 33.82 261 LYS A CA 1
ATOM 1946 C C . LYS A 1 286 ? -24.780 27.540 -16.499 1.00 29.47 261 LYS A C 1
ATOM 1947 O O . LYS A 1 286 ? -25.894 27.143 -16.863 1.00 27.69 261 LYS A O 1
ATOM 1953 N N . ALA A 1 287 ? -24.456 27.826 -15.240 1.00 27.48 262 ALA A N 1
ATOM 1954 C CA . ALA A 1 287 ? -25.392 27.825 -14.091 1.00 27.98 262 ALA A CA 1
ATOM 1955 C C . ALA A 1 287 ? -25.148 29.082 -13.254 1.00 27.67 262 ALA A C 1
ATOM 1956 O O . ALA A 1 287 ? -24.072 29.175 -12.632 1.00 27.63 262 ALA A O 1
ATOM 1958 N N . GLY A 1 288 ? -26.102 30.014 -13.251 1.00 27.10 263 GLY A N 1
ATOM 1959 C CA . GLY A 1 288 ? -25.905 31.366 -12.697 1.00 26.04 263 GLY A CA 1
ATOM 1960 C C . GLY A 1 288 ? -24.655 31.996 -13.287 1.00 24.93 263 GLY A C 1
ATOM 1961 O O . GLY A 1 288 ? -24.550 32.014 -14.519 1.00 24.98 263 GLY A O 1
ATOM 1962 N N . VAL A 1 289 ? -23.699 32.396 -12.440 1.00 24.15 264 VAL A N 1
ATOM 1963 C CA . VAL A 1 289 ? -22.496 33.196 -12.830 1.00 23.11 264 VAL A CA 1
ATOM 1964 C C . VAL A 1 289 ? -21.297 32.265 -13.084 1.00 22.82 264 VAL A C 1
ATOM 1965 O O . VAL A 1 289 ? -20.200 32.771 -13.415 1.00 24.45 264 VAL A O 1
ATOM 1969 N N . LEU A 1 290 ? -21.537 30.957 -13.060 1.00 21.45 265 LEU A N 1
ATOM 1970 C CA . LEU A 1 290 ? -20.536 29.863 -12.954 1.00 20.95 265 LEU A CA 1
ATOM 1971 C C . LEU A 1 290 ? -20.513 29.049 -14.255 1.00 19.94 265 LEU A C 1
ATOM 1972 O O . LEU A 1 290 ? -21.586 28.780 -14.823 1.00 18.62 265 LEU A O 1
ATOM 1977 N N . THR A 1 291 ? -19.342 28.610 -14.703 1.00 19.11 266 THR A N 1
ATOM 1978 C CA . THR A 1 291 ? -19.265 27.570 -15.759 1.00 18.53 266 THR A CA 1
ATOM 1979 C C . THR A 1 291 ? -18.884 26.249 -15.089 1.00 19.04 266 THR A C 1
ATOM 1980 O O . THR A 1 291 ? -17.829 26.187 -14.408 1.00 18.19 266 THR A O 1
ATOM 1984 N N . GLN A 1 292 ? -19.741 25.240 -15.246 1.00 18.74 267 GLN A N 1
ATOM 1985 C CA . GLN A 1 292 ? -19.509 23.896 -14.678 1.00 18.20 267 GLN A CA 1
ATOM 1986 C C . GLN A 1 292 ? -18.696 23.084 -15.677 1.00 18.73 267 GLN A C 1
ATOM 1987 O O . GLN A 1 292 ? -19.204 22.835 -16.785 1.00 18.44 267 GLN A O 1
ATOM 1993 N N . ASP A 1 293 ? -17.473 22.727 -15.287 1.00 19.31 268 ASP A N 1
ATOM 1994 C CA . ASP A 1 293 ? -16.587 21.783 -16.015 1.00 19.40 268 ASP A CA 1
ATOM 1995 C C . ASP A 1 293 ? -16.814 20.378 -15.432 1.00 19.04 268 ASP A C 1
ATOM 1996 O O . ASP A 1 293 ? -17.901 20.126 -14.875 1.00 19.03 268 ASP A O 1
ATOM 2001 N N . LEU A 1 294 ? -15.845 19.474 -15.559 1.00 18.55 269 LEU A N 1
ATOM 2002 C CA . LEU A 1 294 ? -15.929 18.135 -14.923 1.00 18.45 269 LEU A CA 1
ATOM 2003 C C . LEU A 1 294 ? -15.485 18.301 -13.466 1.00 18.95 269 LEU A C 1
ATOM 2004 O O . LEU A 1 294 ? -14.277 18.174 -13.194 1.00 18.39 269 LEU A O 1
ATOM 2009 N N . ILE A 1 295 ? -16.447 18.667 -12.614 1.00 19.10 270 ILE A N 1
ATOM 2010 C CA . ILE A 1 295 ? -16.318 19.033 -11.176 1.00 19.96 270 ILE A CA 1
ATOM 2011 C C . ILE A 1 295 ? -15.738 20.441 -11.023 1.00 21.06 270 ILE A C 1
ATOM 2012 O O . ILE A 1 295 ? -16.336 21.224 -10.241 1.00 22.03 270 ILE A O 1
ATOM 2017 N N . TRP A 1 296 ? -14.614 20.749 -11.672 1.00 20.41 271 TRP A N 1
ATOM 2018 C CA . TRP A 1 296 ? -14.031 22.113 -11.654 1.00 20.24 271 TRP A CA 1
ATOM 2019 C C . TRP A 1 296 ? -15.104 23.110 -12.094 1.00 20.38 271 TRP A C 1
ATOM 2020 O O . TRP A 1 296 ? -15.840 22.799 -13.051 1.00 19.63 271 TRP A O 1
ATOM 2031 N N . GLU A 1 297 ? -15.187 24.247 -11.394 1.00 20.82 272 GLU A N 1
ATOM 2032 C CA . GLU A 1 297 ? -16.100 25.383 -11.690 1.00 20.60 272 GLU A CA 1
ATOM 2033 C C . GLU A 1 297 ? -15.205 26.582 -12.017 1.00 21.13 272 GLU A C 1
ATOM 2034 O O . GLU A 1 297 ? -14.218 26.809 -11.273 1.00 22.15 272 GLU A O 1
ATOM 2040 N N . GLN A 1 298 ? -15.502 27.284 -13.114 1.00 22.15 273 GLN A N 1
ATOM 2041 C CA . GLN A 1 298 ? -14.587 28.290 -13.715 1.00 22.96 273 GLN A CA 1
ATOM 2042 C C . GLN A 1 298 ? -15.337 29.593 -14.032 1.00 23.68 273 GLN A C 1
ATOM 2043 O O . GLN A 1 298 ? -16.560 29.560 -14.257 1.00 25.56 273 GLN A O 1
ATOM 2049 N N . TYR A 1 299 ? -14.589 30.699 -14.029 1.00 24.06 274 TYR A N 1
ATOM 2050 C CA . TYR A 1 299 ? -15.064 32.091 -14.221 1.00 23.79 274 TYR A CA 1
ATOM 2051 C C . TYR A 1 299 ? -14.114 32.789 -15.188 1.00 24.39 274 TYR A C 1
ATOM 2052 O O . TYR A 1 299 ? -12.908 32.522 -15.109 1.00 26.27 274 TYR A O 1
ATOM 2061 N N . ALA A 1 300 ? -14.628 33.670 -16.045 1.00 25.58 275 ALA A N 1
ATOM 2062 C CA . ALA A 1 300 ? -13.793 34.496 -16.952 1.00 25.14 275 ALA A CA 1
ATOM 2063 C C . ALA A 1 300 ? -12.790 35.263 -16.083 1.00 24.98 275 ALA A C 1
ATOM 2064 O O . ALA A 1 300 ? -13.214 35.793 -15.006 1.00 25.33 275 ALA A O 1
ATOM 2066 N N . TYR A 1 301 ? -11.517 35.282 -16.503 1.00 24.13 276 TYR A N 1
ATOM 2067 C CA . TYR A 1 301 ? -10.425 36.046 -15.844 1.00 24.10 276 TYR A CA 1
ATOM 2068 C C . TYR A 1 301 ? -10.051 37.241 -16.708 1.00 23.07 276 TYR A C 1
ATOM 2069 O O . TYR A 1 301 ? -9.827 37.089 -17.902 1.00 23.79 276 TYR A O 1
ATOM 2078 N N . PRO A 1 302 ? -9.890 38.443 -16.121 1.00 23.57 277 PRO A N 1
ATOM 2079 C CA . PRO A 1 302 ? -9.977 38.643 -14.668 1.00 24.19 277 PRO A CA 1
ATOM 2080 C C . PRO A 1 302 ? -11.390 38.497 -14.089 1.00 25.20 277 PRO A C 1
ATOM 2081 O O . PRO A 1 302 ? -12.353 38.601 -14.814 1.00 27.30 277 PRO A O 1
ATOM 2085 N N . VAL A 1 303 ? -11.473 38.242 -12.788 1.00 24.76 278 VAL A N 1
ATOM 2086 C CA . VAL A 1 303 ? -12.757 37.918 -12.113 1.00 24.40 278 VAL A CA 1
ATOM 2087 C C . VAL A 1 303 ? -12.946 38.884 -10.946 1.00 23.25 278 VAL A C 1
ATOM 2088 O O . VAL A 1 303 ? -11.938 39.270 -10.335 1.00 22.36 278 VAL A O 1
ATOM 2092 N N . ALA A 1 304 ? -14.197 39.270 -10.691 1.00 22.68 279 ALA A N 1
ATOM 2093 C CA . ALA A 1 304 ? -14.610 40.136 -9.561 1.00 22.78 279 ALA A CA 1
ATOM 2094 C C . ALA A 1 304 ? -14.953 39.268 -8.344 1.00 22.11 279 ALA A C 1
ATOM 2095 O O . ALA A 1 304 ? -15.588 38.207 -8.525 1.00 22.37 279 ALA A O 1
ATOM 2097 N N . LEU A 1 305 ? -14.577 39.728 -7.153 1.00 23.02 280 LEU A N 1
ATOM 2098 C CA . LEU A 1 305 ? -14.879 39.075 -5.853 1.00 23.79 280 LEU A CA 1
ATOM 2099 C C . LEU A 1 305 ? -16.354 38.675 -5.821 1.00 24.81 280 LEU A C 1
ATOM 2100 O O . LEU A 1 305 ? -16.630 37.501 -5.519 1.00 25.50 280 LEU A O 1
ATOM 2105 N N . LYS A 1 306 ? -17.257 39.611 -6.136 1.00 25.72 281 LYS A N 1
ATOM 2106 C CA . LYS A 1 306 ? -18.735 39.425 -6.031 1.00 26.20 281 LYS A CA 1
ATOM 2107 C C . LYS A 1 306 ? -19.192 38.306 -6.965 1.00 24.17 281 LYS A C 1
ATOM 2108 O O . LYS A 1 306 ? -20.184 37.619 -6.608 1.00 23.38 281 LYS A O 1
ATOM 2114 N N . THR A 1 307 ? -18.510 38.129 -8.106 1.00 21.77 282 THR A N 1
ATOM 2115 C CA . THR A 1 307 ? -18.806 37.022 -9.046 1.00 19.87 282 THR A CA 1
ATOM 2116 C C . THR A 1 307 ? -18.472 35.713 -8.336 1.00 19.01 282 THR A C 1
ATOM 2117 O O . THR A 1 307 ? -19.308 34.817 -8.361 1.00 18.22 282 THR A O 1
ATOM 2121 N N . LEU A 1 308 ? -17.305 35.637 -7.693 1.00 19.63 283 LEU A N 1
ATOM 2122 C CA . LEU A 1 308 ? -16.799 34.393 -7.055 1.00 19.49 283 LEU A CA 1
ATOM 2123 C C . LEU A 1 308 ? -17.704 34.024 -5.880 1.00 20.34 283 LEU A C 1
ATOM 2124 O O . LEU A 1 308 ? -17.970 32.802 -5.700 1.00 20.69 283 LEU A O 1
ATOM 2129 N N . LEU A 1 309 ? -18.151 35.032 -5.125 1.00 21.13 284 LEU A N 1
ATOM 2130 C CA . LEU A 1 309 ? -18.954 34.844 -3.894 1.00 22.43 284 LEU A CA 1
ATOM 2131 C C . LEU A 1 309 ? -20.330 34.322 -4.286 1.00 22.27 284 LEU A C 1
ATOM 2132 O O . LEU A 1 309 ? -20.854 33.487 -3.551 1.00 22.79 284 LEU A O 1
ATOM 2137 N N . ALA A 1 310 ? -20.892 34.793 -5.400 1.00 23.73 285 ALA A N 1
ATOM 2138 C CA . ALA A 1 310 ? -22.238 34.360 -5.866 1.00 24.65 285 ALA A CA 1
ATOM 2139 C C . ALA A 1 310 ? -22.154 32.936 -6.428 1.00 25.07 285 ALA A C 1
ATOM 2140 O O . ALA A 1 310 ? -23.070 32.133 -6.134 1.00 26.17 285 ALA A O 1
ATOM 2142 N N . GLY A 1 311 ? -21.091 32.631 -7.185 1.00 24.07 286 GLY A N 1
ATOM 2143 C CA . GLY A 1 311 ? -20.857 31.299 -7.773 1.00 23.41 286 GLY A CA 1
ATOM 2144 C C . GLY A 1 311 ? -20.616 30.234 -6.714 1.00 23.00 286 GLY A C 1
ATOM 2145 O O . GLY A 1 311 ? -21.013 29.090 -6.950 1.00 20.96 286 GLY A O 1
ATOM 2146 N N . ASN A 1 312 ? -19.963 30.602 -5.603 1.00 24.43 287 ASN A N 1
ATOM 2147 C CA . ASN A 1 312 ? -19.592 29.711 -4.471 1.00 24.50 287 ASN A CA 1
ATOM 2148 C C . ASN A 1 312 ? -20.504 29.977 -3.265 1.00 26.03 287 ASN A C 1
ATOM 2149 O O . ASN A 1 312 ? -20.056 29.729 -2.123 1.00 27.52 287 ASN A O 1
ATOM 2154 N N . SER A 1 313 ? -21.727 30.466 -3.496 1.00 26.66 288 SER A N 1
ATOM 2155 C CA . SER A 1 313 ? -22.792 30.635 -2.462 1.00 27.08 288 SER A CA 1
ATOM 2156 C C . SER A 1 313 ? -23.285 29.259 -1.986 1.00 27.00 288 SER A C 1
ATOM 2157 O O . SER A 1 313 ? -23.226 28.306 -2.772 1.00 28.81 288 SER A O 1
ATOM 2160 N N . SER A 1 314 ? -23.809 29.165 -0.767 1.00 28.76 289 SER A N 1
ATOM 2161 C CA . SER A 1 314 ? -24.548 27.974 -0.265 1.00 31.16 289 SER A CA 1
ATOM 2162 C C . SER A 1 314 ? -25.753 27.678 -1.171 1.00 30.81 289 SER A C 1
ATOM 2163 O O . SER A 1 314 ? -26.035 26.495 -1.381 1.00 34.21 289 SER A O 1
ATOM 2166 N N . ALA A 1 315 ? -26.423 28.696 -1.710 1.00 30.59 290 ALA A N 1
ATOM 2167 C CA . ALA A 1 315 ? -27.571 28.523 -2.632 1.00 32.37 290 ALA A CA 1
ATOM 2168 C C . ALA A 1 315 ? -27.129 27.712 -3.861 1.00 34.08 290 ALA A C 1
ATOM 2169 O O . ALA A 1 315 ? -27.855 26.752 -4.198 1.00 33.54 290 ALA A O 1
ATOM 2171 N N . MET A 1 316 ? -25.997 28.039 -4.507 1.00 32.60 291 MET A N 1
ATOM 2172 C CA . MET A 1 316 ? -25.481 27.209 -5.637 1.00 32.49 291 MET A CA 1
ATOM 2173 C C . MET A 1 316 ? -25.241 25.766 -5.161 1.00 32.21 291 MET A C 1
ATOM 2174 O O . MET A 1 316 ? -25.519 24.838 -5.930 1.00 31.12 291 MET A O 1
ATOM 2179 N N . ALA A 1 317 ? -24.778 25.579 -3.923 1.00 33.70 292 ALA A N 1
ATOM 2180 C CA . ALA A 1 317 ? -24.494 24.249 -3.324 1.00 36.16 292 ALA A CA 1
ATOM 2181 C C . ALA A 1 317 ? -25.792 23.498 -2.954 1.00 37.64 292 ALA A C 1
ATOM 2182 O O . ALA A 1 317 ? -25.852 22.289 -3.198 1.00 39.06 292 ALA A O 1
ATOM 2184 N N . LEU A 1 318 ? -26.798 24.164 -2.383 1.00 38.58 293 LEU A N 1
ATOM 2185 C CA . LEU A 1 318 ? -27.984 23.487 -1.794 1.00 40.89 293 LEU A CA 1
ATOM 2186 C C . LEU A 1 318 ? -29.128 23.367 -2.809 1.00 42.04 293 LEU A C 1
ATOM 2187 O O . LEU A 1 318 ? -29.892 22.370 -2.697 1.00 39.21 293 LEU A O 1
ATOM 2192 N N . LYS A 1 319 ? -29.247 24.317 -3.749 1.00 41.98 294 LYS A N 1
ATOM 2193 C CA . LYS A 1 319 ? -30.462 24.519 -4.596 1.00 41.92 294 LYS A CA 1
ATOM 2194 C C . LYS A 1 319 ? -30.270 23.959 -6.010 1.00 37.88 294 LYS A C 1
ATOM 2195 O O . LYS A 1 319 ? -29.186 24.134 -6.599 1.00 36.67 294 LYS A O 1
ATOM 2201 N N . ALA A 1 320 ? -31.323 23.322 -6.528 1.00 34.89 295 ALA A N 1
ATOM 2202 C CA . ALA A 1 320 ? -31.505 22.991 -7.958 1.00 33.56 295 ALA A CA 1
ATOM 2203 C C . ALA A 1 320 ? -31.534 24.302 -8.740 1.00 32.23 295 ALA A C 1
ATOM 2204 O O . ALA A 1 320 ? -32.503 25.059 -8.585 1.00 32.85 295 ALA A O 1
ATOM 2206 N N . THR A 1 321 ? -30.492 24.550 -9.522 1.00 30.60 296 THR A N 1
ATOM 2207 C CA . THR A 1 321 ? -30.256 25.819 -10.247 1.00 32.10 296 THR A CA 1
ATOM 2208 C C . THR A 1 321 ? -30.415 25.522 -11.737 1.00 30.19 296 THR A C 1
ATOM 2209 O O . THR A 1 321 ? -30.055 24.448 -12.203 1.00 27.22 296 THR A O 1
ATOM 2213 N N . PRO A 1 322 ? -30.982 26.446 -12.542 1.00 30.82 297 PRO A N 1
ATOM 2214 C CA . PRO A 1 322 ? -31.073 26.229 -13.985 1.00 29.95 297 PRO A CA 1
ATOM 2215 C C . PRO A 1 322 ? -29.665 26.109 -14.587 1.00 29.80 297 PRO A C 1
ATOM 2216 O O . PRO A 1 322 ? -28.804 26.873 -14.213 1.00 30.80 297 PRO A O 1
ATOM 2220 N N . ALA A 1 323 ? -29.474 25.157 -15.495 1.00 28.14 298 ALA A N 1
ATOM 2221 C CA . ALA A 1 323 ? -28.194 24.899 -16.185 1.00 29.24 298 ALA A CA 1
ATOM 2222 C C . ALA A 1 323 ? -28.439 24.858 -17.695 1.00 28.77 298 ALA A C 1
ATOM 2223 O O . ALA A 1 323 ? -29.386 24.183 -18.115 1.00 27.25 298 ALA A O 1
ATOM 2225 N N . VAL A 1 324 ? -27.609 25.553 -18.474 1.00 28.17 299 VAL A N 1
ATOM 2226 C CA . VAL A 1 324 ? -27.706 25.573 -19.962 1.00 27.55 299 VAL A CA 1
ATOM 2227 C C . VAL A 1 324 ? -26.503 24.799 -20.507 1.00 28.04 299 VAL A C 1
ATOM 2228 O O . VAL A 1 324 ? -25.360 25.213 -20.226 1.00 27.31 299 VAL A O 1
ATOM 2232 N N . GLU A 1 325 ? -26.760 23.703 -21.227 1.00 27.46 300 GLU A N 1
ATOM 2233 C CA . GLU A 1 325 ? -25.732 22.966 -21.999 1.00 29.29 300 GLU A CA 1
ATOM 2234 C C . GLU A 1 325 ? -25.031 23.940 -22.954 1.00 28.28 300 GLU A C 1
ATOM 2235 O O . GLU A 1 325 ? -25.724 24.678 -23.667 1.00 29.00 300 GLU A O 1
ATOM 2241 N N . ILE A 1 326 ? -23.702 23.938 -22.944 1.00 28.35 301 ILE A N 1
ATOM 2242 C CA . ILE A 1 326 ? -22.863 24.672 -23.928 1.00 30.94 301 ILE A CA 1
ATOM 2243 C C . ILE A 1 326 ? -22.659 23.765 -25.153 1.00 31.23 301 ILE A C 1
ATOM 2244 O O . ILE A 1 326 ? -22.248 22.611 -24.983 1.00 32.40 301 ILE A O 1
ATOM 2249 N N . LYS A 1 327 ? -22.981 24.276 -26.342 1.00 31.75 302 LYS A N 1
ATOM 2250 C CA . LYS A 1 327 ? -22.983 23.535 -27.633 1.00 33.04 302 LYS A CA 1
ATOM 2251 C C . LYS A 1 327 ? -22.081 24.256 -28.634 1.00 29.23 302 LYS A C 1
ATOM 2252 O O . LYS A 1 327 ? -22.389 25.387 -29.005 1.00 24.95 302 LYS A O 1
ATOM 2258 N N . PRO A 1 328 ? -20.909 23.693 -29.033 1.00 27.34 303 PRO A N 1
ATOM 2259 C CA . PRO A 1 328 ? -20.342 22.484 -28.427 1.00 27.56 303 PRO A CA 1
ATOM 2260 C C . PRO A 1 328 ? -19.788 22.784 -27.032 1.00 26.61 303 PRO A C 1
ATOM 2261 O O . PRO A 1 328 ? -19.852 23.920 -26.562 1.00 28.10 303 PRO A O 1
ATOM 2265 N N . PRO A 1 329 ? -19.273 21.784 -26.291 1.00 24.94 304 PRO A N 1
ATOM 2266 C CA . PRO A 1 329 ? -18.674 22.044 -24.982 1.00 24.72 304 PRO A CA 1
ATOM 2267 C C . PRO A 1 329 ? -17.499 23.019 -25.124 1.00 25.11 304 PRO A C 1
ATOM 2268 O O . PRO A 1 329 ? -16.774 22.921 -26.113 1.00 27.48 304 PRO A O 1
ATOM 2272 N N . LEU A 1 330 ? -17.325 23.930 -24.165 1.00 24.35 305 LEU A N 1
ATOM 2273 C CA . LEU A 1 330 ? -16.266 24.973 -24.253 1.00 24.79 305 LEU A CA 1
ATOM 2274 C C . LEU A 1 330 ? -14.892 24.329 -24.013 1.00 24.57 305 LEU A C 1
ATOM 2275 O O . LEU A 1 330 ? -14.623 23.903 -22.875 1.00 26.13 305 LEU A O 1
ATOM 2280 N N . ALA A 1 331 ? -14.056 24.270 -25.054 1.00 24.43 306 ALA A N 1
ATOM 2281 C CA . ALA A 1 331 ? -12.644 23.826 -24.975 1.00 24.83 306 ALA A CA 1
ATOM 2282 C C . ALA A 1 331 ? -12.022 24.385 -23.702 1.00 25.46 306 ALA A C 1
ATOM 2283 O O . ALA A 1 331 ? -12.392 25.471 -23.261 1.00 24.90 306 ALA A O 1
ATOM 2285 N N . PRO A 1 332 ? -11.054 23.671 -23.084 1.00 27.18 307 PRO A N 1
ATOM 2286 C CA . PRO A 1 332 ? -10.263 24.242 -21.992 1.00 27.44 307 PRO A CA 1
ATOM 2287 C C . PRO A 1 332 ? -9.658 25.593 -22.396 1.00 27.41 307 PRO A C 1
ATOM 2288 O O . PRO A 1 332 ? -9.308 25.773 -23.553 1.00 27.45 307 PRO A O 1
ATOM 2292 N N . ARG A 1 333 ? -9.575 26.524 -21.450 1.00 28.71 308 ARG A N 1
ATOM 2293 C CA . ARG A 1 333 ? -9.032 27.879 -21.726 1.00 31.23 308 ARG A CA 1
ATOM 2294 C C . ARG A 1 333 ? -8.133 28.301 -20.558 1.00 30.28 308 ARG A C 1
ATOM 2295 O O . ARG A 1 333 ? -8.350 27.845 -19.451 1.00 32.37 308 ARG A O 1
ATOM 2303 N N . GLN A 1 334 ? -7.114 29.097 -20.853 1.00 30.88 309 GLN A N 1
ATOM 2304 C CA . GLN A 1 334 ? -6.156 29.649 -19.874 1.00 31.71 309 GLN A CA 1
ATOM 2305 C C . GLN A 1 334 ? -6.847 30.777 -19.100 1.00 30.26 309 GLN A C 1
ATOM 2306 O O . GLN A 1 334 ? -6.639 30.877 -17.869 1.00 33.09 309 GLN A O 1
ATOM 2312 N N . ASP A 1 335 ? -7.648 31.594 -19.787 1.00 26.55 310 ASP A N 1
ATOM 2313 C CA . ASP A 1 335 ? -8.091 32.913 -19.265 1.00 25.16 310 ASP A CA 1
ATOM 2314 C C . ASP A 1 335 ? -9.283 32.728 -18.328 1.00 23.31 310 ASP A C 1
ATOM 2315 O O . ASP A 1 335 ? -10.272 33.467 -18.511 1.00 20.91 310 ASP A O 1
ATOM 2320 N N . VAL A 1 336 ? -9.140 31.838 -17.330 1.00 22.97 311 VAL A N 1
ATOM 2321 C CA . VAL A 1 336 ? -10.185 31.544 -16.303 1.00 22.78 311 VAL A CA 1
ATOM 2322 C C . VAL A 1 336 ? -9.569 31.412 -14.906 1.00 21.21 311 VAL A C 1
ATOM 2323 O O . VAL A 1 336 ? -8.403 31.061 -14.790 1.00 22.67 311 VAL A O 1
ATOM 2327 N N . TRP A 1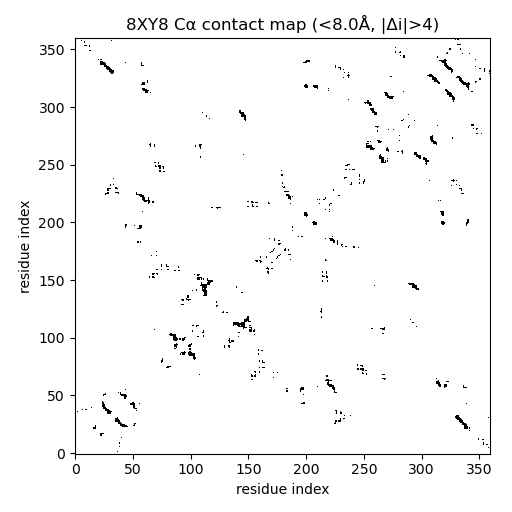 337 ? -10.378 31.689 -13.893 1.00 20.37 312 TRP A N 1
ATOM 2328 C CA . TRP A 1 337 ? -10.165 31.374 -12.461 1.00 19.46 312 TRP A CA 1
ATOM 2329 C C . TRP A 1 337 ? -10.878 30.053 -12.204 1.00 18.81 312 TRP A C 1
ATOM 2330 O O . TRP A 1 337 ? -12.112 30.043 -12.291 1.00 19.78 312 TRP A O 1
ATOM 2341 N N . ILE A 1 338 ? -10.134 28.969 -12.020 1.00 17.57 313 ILE A N 1
ATOM 2342 C CA . ILE A 1 338 ? -10.697 27.603 -11.830 1.00 16.95 313 ILE A CA 1
ATOM 2343 C C . ILE A 1 338 ? -10.571 27.299 -10.338 1.00 17.74 313 ILE A C 1
ATOM 2344 O O . ILE A 1 338 ? -9.495 27.578 -9.783 1.00 17.65 313 ILE A O 1
ATOM 2349 N N . ASN A 1 339 ? -11.658 26.864 -9.695 1.00 18.13 314 ASN A N 1
ATOM 2350 C CA . ASN A 1 339 ? -11.673 26.697 -8.223 1.00 19.60 314 ASN A CA 1
ATOM 2351 C C . ASN A 1 339 ? -12.513 25.472 -7.842 1.00 20.39 314 ASN A C 1
ATOM 2352 O O . ASN A 1 339 ? -13.322 25.008 -8.673 1.00 23.87 314 ASN A O 1
ATOM 2357 N N . LYS A 1 340 ? -12.283 24.955 -6.641 1.00 19.28 315 LYS A N 1
ATOM 2358 C CA . LYS A 1 340 ? -13.192 24.008 -5.960 1.00 20.41 315 LYS A CA 1
ATOM 2359 C C . LYS A 1 340 ? -13.099 24.217 -4.447 1.00 20.10 315 LYS A C 1
ATOM 2360 O O . LYS A 1 340 ? -11.977 24.315 -3.937 1.00 20.77 315 LYS A O 1
ATOM 2366 N N . THR A 1 341 ? -14.229 24.289 -3.752 1.00 20.90 316 THR A N 1
ATOM 2367 C CA . THR A 1 341 ? -14.247 24.307 -2.268 1.00 22.38 316 THR A CA 1
ATOM 2368 C C . THR A 1 341 ? -14.291 22.868 -1.755 1.00 22.06 316 THR A C 1
ATOM 2369 O O . THR A 1 341 ? -14.588 21.963 -2.546 1.00 21.83 316 THR A O 1
ATOM 2373 N N . GLY A 1 342 ? -14.032 22.692 -0.466 1.00 21.94 317 GLY A N 1
ATOM 2374 C CA . GLY A 1 342 ? -13.994 21.376 0.189 1.00 22.88 317 GLY A CA 1
ATOM 2375 C C . GLY A 1 342 ? -14.080 21.533 1.690 1.00 23.27 317 GLY A C 1
ATOM 2376 O O . GLY A 1 342 ? -13.358 22.397 2.233 1.00 24.11 317 GLY A O 1
ATOM 2377 N N . SER A 1 343 ? -14.943 20.752 2.330 1.00 23.52 318 SER A N 1
ATOM 2378 C CA . SER A 1 343 ? -15.191 20.831 3.781 1.00 25.52 318 SER A CA 1
ATOM 2379 C C . SER A 1 343 ? -15.435 19.433 4.351 1.00 27.35 318 SER A C 1
ATOM 2380 O O . SER A 1 343 ? -15.833 18.523 3.600 1.00 27.75 318 SER A O 1
ATOM 2383 N N . THR A 1 344 ? -15.160 19.292 5.642 1.00 28.69 319 THR A N 1
ATOM 2384 C CA . THR A 1 344 ? -15.587 18.171 6.514 1.00 29.00 319 THR A CA 1
ATOM 2385 C C . THR A 1 344 ? -16.015 18.772 7.860 1.00 28.71 319 THR A C 1
ATOM 2386 O O . THR A 1 344 ? -15.896 20.002 8.023 1.00 26.75 319 THR A O 1
ATOM 2390 N N . ASN A 1 345 ? -16.461 17.945 8.805 1.00 30.13 320 ASN A N 1
ATOM 2391 C CA . ASN A 1 345 ? -16.820 18.398 10.175 1.00 29.60 320 ASN A CA 1
ATOM 2392 C C . ASN A 1 345 ? -15.653 19.177 10.790 1.00 26.91 320 ASN A C 1
ATOM 2393 O O . ASN A 1 345 ? -15.921 20.053 11.610 1.00 26.40 320 ASN A O 1
ATOM 2398 N N . GLY A 1 346 ? -14.407 18.835 10.443 1.00 26.41 321 GLY A N 1
ATOM 2399 C CA . 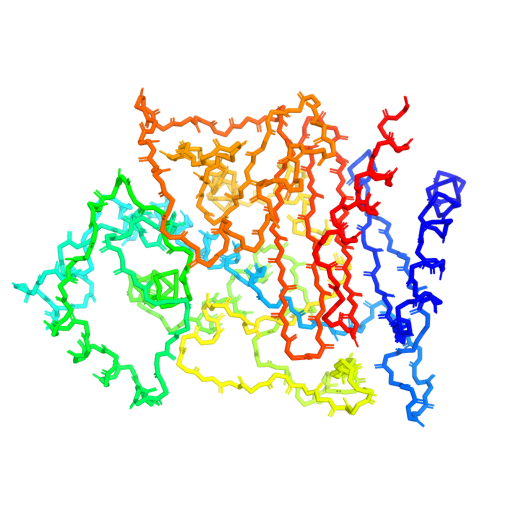GLY A 1 346 ? -13.202 19.321 11.148 1.00 26.24 321 GLY A CA 1
ATOM 2400 C C . GLY A 1 346 ? -12.313 20.222 10.310 1.00 26.42 321 GLY A C 1
ATOM 2401 O O . GLY A 1 346 ? -11.447 20.882 10.922 1.00 28.02 321 GLY A O 1
ATOM 2402 N N . PHE A 1 347 ? -12.518 20.269 8.983 1.00 26.85 322 PHE A N 1
ATOM 2403 C CA . PHE A 1 347 ? -11.586 20.875 7.991 1.00 26.32 322 PHE A CA 1
ATOM 2404 C C . PHE A 1 347 ? -12.307 21.762 6.960 1.00 25.52 322 PHE A C 1
ATOM 2405 O O . PHE A 1 347 ? -13.487 21.547 6.587 1.00 25.36 322 PHE A O 1
ATOM 2413 N N . GLY A 1 348 ? -11.550 22.748 6.482 1.00 24.26 323 GLY A N 1
ATOM 2414 C CA . GLY A 1 348 ? -11.890 23.617 5.349 1.00 23.10 323 GLY A CA 1
ATOM 2415 C C . GLY A 1 348 ? -10.725 23.680 4.392 1.00 21.89 323 GLY A C 1
ATOM 2416 O O . GLY A 1 348 ? -9.592 23.725 4.859 1.00 22.58 323 GLY A O 1
ATOM 2417 N N . ALA A 1 349 ? -11.002 23.659 3.095 1.00 21.12 324 ALA A N 1
ATOM 2418 C CA . ALA A 1 349 ? -9.985 23.668 2.029 1.00 20.92 324 ALA A CA 1
ATOM 2419 C C . ALA A 1 349 ? -10.495 24.492 0.839 1.00 20.51 324 ALA A C 1
ATOM 2420 O O . ALA A 1 349 ? -11.701 24.501 0.611 1.00 19.46 324 ALA A O 1
ATOM 2422 N N . TYR A 1 350 ? -9.609 25.170 0.111 1.00 20.52 325 TYR A N 1
ATOM 2423 C CA . TYR A 1 350 ? -9.982 25.898 -1.128 1.00 21.88 325 TYR A CA 1
ATOM 2424 C C . TYR A 1 350 ? -8.806 25.896 -2.098 1.00 21.34 325 TYR A C 1
ATOM 2425 O O . TYR A 1 350 ? -7.705 26.291 -1.713 1.00 21.77 325 TYR A O 1
ATOM 2434 N N . VAL A 1 351 ? -9.064 25.479 -3.329 1.00 21.75 326 VAL A N 1
ATOM 2435 C CA . VAL A 1 351 ? -8.090 25.532 -4.459 1.00 22.46 326 VAL A CA 1
ATOM 2436 C C . VAL A 1 351 ? -8.614 26.545 -5.478 1.00 21.88 326 VAL A C 1
ATOM 2437 O O . VAL A 1 351 ? -9.750 26.377 -5.945 1.00 22.18 326 VAL A O 1
ATOM 2441 N N . ALA A 1 352 ? -7.799 27.522 -5.849 1.00 21.50 327 ALA A N 1
ATOM 2442 C CA . ALA A 1 352 ? -8.069 28.420 -6.991 1.00 21.20 327 ALA A CA 1
ATOM 2443 C C . ALA A 1 352 ? -6.776 28.574 -7.789 1.00 21.35 327 ALA A C 1
ATOM 2444 O O . ALA A 1 352 ? -5.715 28.708 -7.157 1.00 20.89 327 ALA A O 1
ATOM 2446 N N . PHE A 1 353 ? -6.849 28.520 -9.117 1.00 20.57 328 PHE A N 1
ATOM 2447 C CA . PHE A 1 353 ? -5.664 28.763 -9.979 1.00 21.18 328 PHE A CA 1
ATOM 2448 C C . PHE A 1 353 ? -6.087 29.412 -11.298 1.00 21.30 328 PHE A C 1
ATOM 2449 O O . PHE A 1 353 ? -7.270 29.420 -11.658 1.00 21.41 328 PHE A O 1
ATOM 2457 N N . VAL A 1 354 ? -5.115 30.000 -11.976 1.00 22.38 329 VAL A N 1
ATOM 2458 C CA . VAL A 1 354 ? -5.331 30.858 -13.173 1.00 23.07 329 VAL A CA 1
ATOM 2459 C C . VAL A 1 354 ? -4.294 30.441 -14.198 1.00 21.94 329 VAL A C 1
ATOM 2460 O O . VAL A 1 354 ? -3.170 30.915 -14.166 1.00 22.52 329 VAL A O 1
ATOM 2464 N N . PRO A 1 355 ? -4.621 29.487 -15.085 1.00 22.68 330 PRO A N 1
ATOM 2465 C CA . PRO A 1 355 ? -3.625 28.902 -15.989 1.00 24.36 330 PRO A CA 1
ATOM 2466 C C . PRO A 1 355 ? -2.796 29.937 -16.769 1.00 25.03 330 PRO A C 1
ATOM 2467 O O . PRO A 1 355 ? -1.600 29.777 -16.843 1.00 25.63 330 PRO A O 1
ATOM 2471 N N . GLU A 1 356 ? -3.428 30.991 -17.291 1.00 25.92 331 GLU A N 1
ATOM 2472 C CA . GLU A 1 356 ? -2.727 31.993 -18.135 1.00 27.01 331 GLU A CA 1
ATOM 2473 C C . GLU A 1 356 ? -1.696 32.760 -17.301 1.00 25.56 331 GLU A C 1
ATOM 2474 O O . GLU A 1 356 ? -0.872 33.441 -17.919 1.00 25.69 331 GLU A O 1
ATOM 2480 N N . LYS A 1 357 ? -1.757 32.685 -15.966 1.00 24.45 332 LYS A N 1
ATOM 2481 C CA . LYS A 1 357 ? -0.835 33.422 -15.058 1.00 24.01 332 LYS A CA 1
ATOM 2482 C C . LYS A 1 357 ? 0.133 32.485 -14.316 1.00 21.95 332 LYS A C 1
ATOM 2483 O O . LYS A 1 357 ? 1.011 33.022 -13.614 1.00 21.81 332 LYS A O 1
ATOM 2489 N N . GLN A 1 358 ? 0.008 31.160 -14.462 1.00 19.38 333 GLN A N 1
ATOM 2490 C CA . GLN A 1 358 ? 0.846 30.174 -13.734 1.00 19.14 333 GLN A CA 1
ATOM 2491 C C . GLN A 1 358 ? 0.771 30.481 -12.227 1.00 19.36 333 GLN A C 1
ATOM 2492 O O . GLN A 1 358 ? 1.831 30.522 -11.545 1.00 17.77 333 GLN A O 1
ATOM 2498 N N . LEU A 1 359 ? -0.455 30.714 -11.748 1.00 18.82 334 LEU A N 1
ATOM 2499 C CA . LEU A 1 359 ? -0.757 31.353 -10.446 1.00 18.99 334 LEU A CA 1
ATOM 2500 C C . LEU A 1 359 ? -1.849 30.561 -9.734 1.00 18.99 334 LEU A C 1
ATOM 2501 O O . LEU A 1 359 ? -2.896 30.289 -10.362 1.00 17.47 334 LEU A O 1
ATOM 2506 N N . GLY A 1 360 ? -1.637 30.243 -8.458 1.00 18.56 335 GLY A N 1
ATOM 2507 C CA . GLY A 1 360 ? -2.599 29.395 -7.746 1.00 19.68 335 GLY A CA 1
ATOM 2508 C C . GLY A 1 360 ? -2.404 29.427 -6.257 1.00 20.41 335 GLY A C 1
ATOM 2509 O O . GLY A 1 360 ? -1.310 29.759 -5.814 1.00 20.22 335 GLY A O 1
ATOM 2510 N N . ILE A 1 361 ? -3.463 29.084 -5.529 1.00 21.20 336 ILE A N 1
ATOM 2511 C CA . ILE A 1 361 ? -3.469 28.968 -4.051 1.00 21.44 336 ILE A CA 1
ATOM 2512 C C . ILE A 1 361 ? -4.290 27.728 -3.695 1.00 21.99 336 ILE A C 1
ATOM 2513 O O . ILE A 1 361 ? -5.336 27.501 -4.336 1.00 21.82 336 ILE A O 1
ATOM 2518 N N . VAL A 1 362 ? -3.766 26.931 -2.766 1.00 21.35 337 VAL A N 1
ATOM 2519 C CA . VAL A 1 362 ? -4.522 25.934 -1.961 1.00 20.45 337 VAL A CA 1
ATOM 2520 C C . VAL A 1 362 ? -4.391 26.349 -0.490 1.00 21.31 337 VAL A C 1
ATOM 2521 O O . VAL A 1 362 ? -3.238 26.526 -0.029 1.00 20.43 337 VAL A O 1
ATOM 2525 N N . MET A 1 363 ? -5.521 26.552 0.192 1.00 22.01 338 MET A N 1
ATOM 2526 C CA . MET A 1 363 ? -5.597 26.803 1.656 1.00 23.21 338 MET A CA 1
ATOM 2527 C C . MET A 1 363 ? -6.167 25.551 2.322 1.00 22.58 338 MET A C 1
ATOM 2528 O O . MET A 1 363 ? -7.253 25.124 1.901 1.00 20.67 338 MET A O 1
ATOM 2533 N N . LEU A 1 364 ? -5.454 25.011 3.317 1.00 22.18 339 LEU A N 1
ATOM 2534 C CA . LEU A 1 364 ? -5.844 23.819 4.110 1.00 22.32 339 LEU A CA 1
ATOM 2535 C C . LEU A 1 364 ? -5.912 24.210 5.590 1.00 22.63 339 LEU A C 1
ATOM 2536 O O . LEU A 1 364 ? -4.858 24.593 6.178 1.00 21.64 339 LEU A O 1
ATOM 2541 N N . ALA A 1 365 ? -7.102 24.113 6.177 1.00 21.65 340 ALA A N 1
ATOM 2542 C CA . ALA A 1 365 ? -7.354 24.503 7.578 1.00 21.86 340 ALA A CA 1
ATOM 2543 C C . ALA A 1 365 ? -7.938 23.322 8.338 1.00 22.10 340 ALA A C 1
ATOM 2544 O O . ALA A 1 365 ? -8.731 22.586 7.736 1.00 22.41 340 ALA A O 1
ATOM 2546 N N . ASN A 1 366 ? -7.590 23.188 9.623 1.00 22.46 341 ASN A N 1
ATOM 2547 C CA . ASN A 1 366 ? -8.247 22.215 10.534 1.00 23.66 341 ASN A CA 1
ATOM 2548 C C . ASN A 1 366 ? -9.403 22.918 11.249 1.00 25.25 341 ASN A C 1
ATOM 2549 O O . ASN A 1 366 ? -9.534 22.747 12.481 1.00 25.55 341 ASN A O 1
ATOM 2554 N N . LYS A 1 367 ? -10.191 23.681 10.483 1.00 26.45 342 LYS A N 1
ATOM 2555 C CA . LYS A 1 367 ? -11.547 24.149 10.848 1.00 27.56 342 LYS A CA 1
ATOM 2556 C C . LYS A 1 367 ? -12.351 24.389 9.568 1.00 26.14 342 LYS A C 1
ATOM 2557 O O . LYS A 1 367 ? -11.791 24.968 8.618 1.00 22.82 342 LYS A O 1
ATOM 2563 N N . ASN A 1 368 ? -13.609 23.940 9.559 1.00 26.79 343 ASN A N 1
ATOM 2564 C CA . ASN A 1 368 ? -14.606 24.232 8.497 1.00 27.39 343 ASN A CA 1
ATOM 2565 C C . ASN A 1 368 ? -15.087 25.669 8.692 1.00 27.65 343 ASN A C 1
ATOM 2566 O O . ASN A 1 368 ? -16.219 25.863 9.179 1.00 27.68 343 ASN A O 1
ATOM 2571 N N . PHE A 1 369 ? -14.235 26.620 8.315 1.00 29.83 344 PHE A N 1
ATOM 2572 C CA . PHE A 1 369 ? -14.467 28.084 8.400 1.00 30.66 344 PHE A CA 1
ATOM 2573 C C . PHE A 1 369 ? -15.174 28.529 7.121 1.00 32.19 344 PHE A C 1
ATOM 2574 O O . PHE A 1 369 ? -15.030 27.887 6.071 1.00 35.92 344 PHE A O 1
ATOM 2582 N N . PRO A 1 370 ? -15.976 29.621 7.179 1.00 29.71 345 PRO A N 1
ATOM 2583 C CA . PRO A 1 370 ? -16.871 29.976 6.074 1.00 29.13 345 PRO A CA 1
ATOM 2584 C C . PRO A 1 370 ? -16.195 30.081 4.700 1.00 29.03 345 PRO A C 1
ATOM 2585 O O . PRO A 1 370 ? -15.124 30.635 4.620 1.00 30.46 345 PRO A O 1
ATOM 2589 N N . ASN A 1 371 ? -16.865 29.566 3.661 1.00 30.68 346 ASN A N 1
ATOM 2590 C CA . ASN A 1 371 ? -16.428 29.584 2.236 1.00 31.33 346 ASN A CA 1
ATOM 2591 C C . ASN A 1 371 ? -16.255 31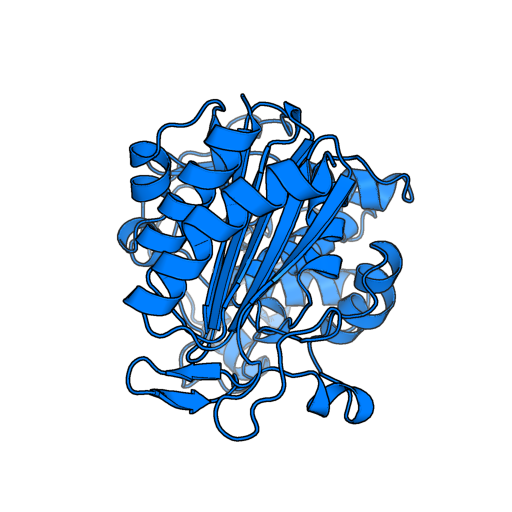.032 1.754 1.00 29.13 346 ASN A C 1
ATOM 2592 O O . ASN A 1 371 ? -15.319 31.277 0.955 1.00 26.09 346 ASN A O 1
ATOM 2597 N N . ASP A 1 372 ? -17.113 31.950 2.211 1.00 28.54 347 ASP A N 1
ATOM 2598 C CA . ASP A 1 372 ? -17.031 33.394 1.860 1.00 30.37 347 ASP A CA 1
ATOM 2599 C C . ASP A 1 372 ? -15.631 33.911 2.203 1.00 28.47 347 ASP A C 1
ATOM 2600 O O . ASP A 1 372 ? -15.097 34.710 1.424 1.00 28.61 347 ASP A O 1
ATOM 2605 N N . GLU A 1 373 ? -15.064 33.484 3.334 1.00 26.86 348 GLU A N 1
ATOM 2606 C CA . GLU A 1 373 ? -13.754 33.985 3.820 1.00 26.41 348 GLU A CA 1
ATOM 2607 C C . GLU A 1 373 ? -12.634 33.335 3.009 1.00 24.58 348 GLU A C 1
ATOM 2608 O O . GLU A 1 373 ? -11.676 34.034 2.674 1.00 25.84 348 GLU A O 1
ATOM 2614 N N . ARG A 1 374 ? -12.757 32.041 2.734 1.00 23.60 349 ARG A N 1
ATOM 2615 C CA . ARG A 1 374 ? -11.815 31.285 1.875 1.00 23.48 349 ARG A CA 1
ATOM 2616 C C . ARG A 1 374 ? -11.682 32.000 0.526 1.00 23.44 349 ARG A C 1
ATOM 2617 O O . ARG A 1 374 ? -10.543 32.287 0.125 1.00 23.39 349 ARG A O 1
ATOM 2625 N N . VAL A 1 375 ? -12.814 32.271 -0.132 1.00 23.15 350 VAL A N 1
ATOM 2626 C CA . VAL A 1 375 ? -12.885 32.913 -1.480 1.00 24.60 350 VAL A CA 1
ATOM 2627 C C . VAL A 1 375 ? -12.306 34.338 -1.409 1.00 25.06 350 VAL A C 1
ATOM 2628 O O . VAL A 1 375 ? -11.536 34.717 -2.327 1.00 25.10 350 VAL A O 1
ATOM 2632 N N . SER A 1 376 ? -12.668 35.108 -0.377 1.00 24.66 351 SER A N 1
ATOM 2633 C CA . SER A 1 376 ? -12.192 36.502 -0.164 1.00 24.85 351 SER A CA 1
ATOM 2634 C C . SER A 1 376 ? -10.668 36.508 -0.035 1.00 25.19 351 SER A C 1
ATOM 2635 O O . SER A 1 376 ? -9.994 37.250 -0.774 1.00 24.98 351 SER A O 1
ATOM 2638 N N . VAL A 1 377 ? -10.154 35.712 0.897 1.00 25.23 352 VAL A N 1
ATOM 2639 C CA . VAL A 1 377 ? -8.699 35.640 1.214 1.00 25.11 352 VAL A CA 1
ATOM 2640 C C . VAL A 1 377 ? -7.932 35.198 -0.045 1.00 23.95 352 VAL A C 1
ATOM 2641 O O . VAL A 1 377 ? -6.923 35.849 -0.357 1.00 23.36 352 VAL A O 1
ATOM 2645 N N . ALA A 1 378 ? -8.373 34.135 -0.729 1.00 23.02 353 ALA A N 1
ATOM 2646 C CA . ALA A 1 378 ? -7.802 33.684 -2.023 1.00 23.37 353 ALA A CA 1
ATOM 2647 C C . ALA A 1 378 ? -7.808 34.849 -3.016 1.00 24.10 353 ALA A C 1
ATOM 2648 O O . ALA A 1 378 ? -6.755 35.091 -3.663 1.00 24.95 353 ALA A O 1
ATOM 2650 N N . TYR A 1 379 ? -8.945 35.539 -3.135 1.00 24.09 354 TYR A N 1
ATOM 2651 C CA . TYR A 1 379 ? -9.113 36.685 -4.065 1.00 24.60 354 TYR A CA 1
ATOM 2652 C C . TYR A 1 379 ? -8.071 37.754 -3.715 1.00 25.68 354 TYR A C 1
ATOM 2653 O O . TYR A 1 379 ? -7.336 38.219 -4.607 1.00 25.17 354 TYR A O 1
ATOM 2662 N N . LYS A 1 380 ? -7.997 38.113 -2.435 1.00 27.61 355 LYS A N 1
ATOM 2663 C CA . LYS A 1 380 ? -7.073 39.150 -1.905 1.00 29.66 355 LYS A CA 1
ATOM 2664 C C . LYS A 1 380 ? -5.629 38.770 -2.258 1.00 27.34 355 LYS A C 1
ATOM 2665 O O . LYS A 1 380 ? -4.888 39.666 -2.691 1.00 27.33 355 LYS A O 1
ATOM 2671 N N . ILE A 1 381 ? -5.256 37.494 -2.085 1.00 25.42 356 ILE A N 1
ATOM 2672 C CA . ILE A 1 381 ? -3.851 37.013 -2.229 1.00 24.93 356 ILE A CA 1
ATOM 2673 C C . ILE A 1 381 ? -3.507 36.903 -3.713 1.00 23.85 356 ILE A C 1
ATOM 2674 O O . ILE A 1 381 ? -2.462 37.422 -4.072 1.00 23.46 356 ILE A O 1
ATOM 2679 N N . LEU A 1 382 ? -4.318 36.237 -4.534 1.00 23.49 357 LEU A N 1
ATOM 2680 C CA . LEU A 1 382 ? -3.945 36.039 -5.966 1.00 24.91 357 LEU A CA 1
ATOM 2681 C C . LEU A 1 382 ? -3.960 37.386 -6.696 1.00 24.13 357 LEU A C 1
ATOM 2682 O O . LEU A 1 382 ? -3.128 37.561 -7.593 1.00 25.24 357 LEU A O 1
ATOM 2687 N N . THR A 1 383 ? -4.833 38.314 -6.305 1.00 24.59 358 THR A N 1
ATOM 2688 C CA . THR A 1 383 ? -4.893 39.686 -6.874 1.00 25.02 358 THR A CA 1
ATOM 2689 C C . THR A 1 383 ? -3.587 40.439 -6.590 1.00 24.75 358 THR A C 1
ATOM 2690 O O . THR A 1 383 ? -3.069 41.071 -7.519 1.00 23.14 358 THR A O 1
ATOM 2694 N N . ALA A 1 384 ? -3.082 40.397 -5.359 1.00 25.20 359 ALA A N 1
ATOM 2695 C CA . ALA A 1 384 ? -1.809 41.064 -5.001 1.00 27.00 359 ALA A CA 1
ATOM 2696 C C . ALA A 1 384 ? -0.654 40.459 -5.822 1.00 27.72 359 ALA A C 1
ATOM 2697 O O . ALA A 1 384 ? 0.221 41.229 -6.248 1.00 29.01 359 ALA A O 1
ATOM 2699 N N . LEU A 1 385 ? -0.675 39.148 -6.088 1.00 28.62 360 LEU A N 1
ATOM 2700 C CA . LEU A 1 385 ? 0.419 38.418 -6.786 1.00 30.20 360 LEU A CA 1
ATOM 2701 C C . LEU A 1 385 ? 0.353 38.636 -8.298 1.00 31.64 360 LEU A C 1
ATOM 2702 O O . LEU A 1 385 ? 1.398 38.519 -8.922 1.00 31.84 360 LEU A O 1
ATOM 2707 N N . ALA A 1 386 ? -0.824 38.924 -8.853 1.00 36.10 361 ALA A N 1
ATOM 2708 C CA . ALA A 1 386 ? -1.037 39.167 -10.298 1.00 42.21 361 ALA A CA 1
ATOM 2709 C C . ALA A 1 386 ? -0.391 40.501 -10.691 1.00 49.10 361 ALA A C 1
ATOM 2710 O O . ALA A 1 386 ? -0.060 40.648 -11.879 1.00 55.72 361 ALA A O 1
ATOM 2712 N N . GLY A 1 387 ? -0.234 41.428 -9.732 1.00 55.04 362 GLY A N 1
ATOM 2713 C CA . GLY A 1 387 ? 0.437 42.735 -9.909 1.00 58.53 362 GLY A CA 1
ATOM 2714 C C . GLY A 1 387 ? -0.497 43.910 -9.653 1.00 58.37 362 GLY A C 1
ATOM 2715 O O . GLY A 1 387 ? -0.877 44.630 -10.584 1.00 55.30 362 GLY A O 1
#